Protein 4JVP (pdb70)

B-factor: mean 35.54, std 20.67, range [12.86, 133.85]

Solvent-accessible surface area: 12995 Å² total; per-residue (Å²): 185,46,79,10,128,23,62,34,34,27,109,23,88,65,58,19,60,34,129,2,20,0,42,6,37,45,54,135,59,93,115,36,0,3,0,3,0,8,33,14,101,92,145,152,19,64,5,0,0,0,8,6,45,77,126,18,23,55,113,61,19,116,44,2,123,109,32,4,76,11,52,113,65,163,186,93,11,8,45,0,56,0,56,63,3,87,82,103,0,24,0,46,2,7,0,0,1,6,122,20,88,15,8,0,50,178,109,28,0,66,0,45,113,11,3,0,1,100,34,28,79,0,28,4,30,88,52,20,64,156,213,180,23,87,18,63,37,32,27,109,22,89,65,55,18,60,32,129,0,20,0,44,21,96,98,148,56,84,125,37,1,16,0,0,3,10,41,15,99,94,144,134,43,73,8,0,0,0,8,6,69,83,124,21,22,51,113,58,19,117,42,1,125,108,32,5,76,11,53,87,56,114,92,158,75,16,6,44,0,57,0,55,62,3,86,83,106,0,26,0,46,0,15,0,0,9,0,114,21,94,14,4,10,47,120,140,113,5,16,47,7,9,0,3,61,32,19,82,0,28,4,30,88,50,25,63,153,209

CATH classification: 2.60.40.10

Nearest PDB structures (foldseek):
  4jvp-assembly3_A  TM=1.008E+00  e=1.199E-26  Vicugna pacos
  6os2-assembly1_D  TM=8.194E-01  e=1.882E-14  synthetic construct
  8k3l-assembly2_D  TM=8.714E-01  e=2.515E-13  Camelus dromedarius
  7mub-assembly1_A  TM=9.217E-01  e=3.743E-12  synthetic construct
  5v6m-assembly1_H  TM=8.955E-01  e=1.186E-10  Oryctolagus cuniculus

Radius of gyration: 19.18 Å; Cα contacts (8 Å, |Δi|>4): 755; chains: 2; bounding box: 50×31×46 Å

Sequence (258 aa):
EVQLQASGGGLVQPGGSLRLSCCTASGFTDDYYAIGWFRQAPGKEEREGVSCCITNFDGGTYYADSVKSRFTMSRDNKNTVYLQMNSLKPEDTAVYYCCAADKGLCCSWLRAGGKVTFGSWGQGTQVTVSSAAALEQLQASGGGLVQPGGSLRLSCCTAGFTDDYYYAIGWFRQAPGKEREEGVSCCITNFDGGTTYYADSVKSRFTMSRDNAKNTVYLQMNSLKPEDTAVYYCCAADKGLCCSWLRAKVTFGSWGQGTQVTVSSAAALE

Secondary structure (DSSP, 8-state):
--EEEEE--EEE-TT--EEEEEEEES---TT-EEEEEEE-TTS--EEEEEEETTTT-EEE-TTTTTTEEEEEE---EEEEEE-S--GGG-EEEEEEEESS--GGGSTT----SEEEEEEEEEEE-GGGGG-/---EE--EEE-TT--EEEEEE-----S--EEEEEEE-TTS--EEEEEEETTTT-EEE-TTTTTTEEEEEETTTTEEEEEE-S--GGG-EEEEEEEESS--GGG----EEEEEEEEEEEEESGGGGG-

Foldseek 3Di:
DWDWDKDKADEAAQQAKTKIKIATPDDDDQFKKKAKWWAAVPDFIAQAKIFTSVPRDIDGAPVQVVFWDWDDDVCRMIMIMGGSHDQRVWTWMKIKMARNDSVLNPPRRDDDRIDIDGTGTHGHHPVNVVD/DWDKDWADEAAQQAKIKMKTAADDDDQQKKKAKWWAAVPDDIAQAKIFRSVPRDIDGAPVQVVFWDKDDDVVRRMIMIIGGSHDQRVWTWMWIFMARNPSQSNPPPDRDGDGHDTHTHGHHPVNVVD

Structure (mmCIF, N/CA/C/O backbone):
data_4JVP
#
_entry.id   4JVP
#
_cell.length_a   52.806
_cell.length_b   52.806
_cell.length_c   182.471
_cell.angle_alpha   90.00
_cell.angle_beta   90.00
_cell.angle_gamma   120.00
#
_symmetry.space_group_name_H-M   'P 65'
#
loop_
_entity.id
_entity.type
_entity.pdbx_description
1 polymer 'Anti-HCV E2 alpaca nanobody D03'
2 non-polymer 'SULFATE ION'
3 water water
#
loop_
_atom_site.group_PDB
_atom_site.id
_atom_site.type_symbol
_atom_site.label_atom_id
_atom_site.label_alt_id
_atom_site.label_comp_id
_atom_site.label_asym_id
_atom_site.label_entity_id
_atom_site.label_seq_id
_atom_site.pdbx_PDB_ins_code
_atom_site.Cartn_x
_atom_site.Cartn_y
_atom_site.Cartn_z
_atom_site.occupancy
_atom_site.B_iso_or_equiv
_atom_site.auth_seq_id
_atom_site.auth_comp_id
_atom_site.auth_asym_id
_atom_site.auth_atom_id
_atom_site.pdbx_PDB_model_num
ATOM 1 N N . GLU A 1 3 ? -3.231 15.531 -21.350 1.00 63.51 1 GLU A N 1
ATOM 2 C CA . GLU A 1 3 ? -2.473 14.580 -20.534 1.00 62.14 1 GLU A CA 1
ATOM 3 C C . GLU A 1 3 ? -3.367 13.607 -19.764 1.00 55.96 1 GLU A C 1
ATOM 4 O O . GLU A 1 3 ? -4.389 14.022 -19.201 1.00 52.33 1 GLU A O 1
ATOM 10 N N . VAL A 1 4 ? -2.975 12.314 -19.740 1.00 49.95 2 VAL A N 1
ATOM 11 C CA . VAL A 1 4 ? -3.694 11.238 -19.031 1.00 45.95 2 VAL A CA 1
ATOM 12 C C . VAL A 1 4 ? -3.652 11.486 -17.512 1.00 46.32 2 VAL A C 1
ATOM 13 O O . VAL A 1 4 ? -2.572 11.549 -16.924 1.00 48.26 2 VAL A O 1
ATOM 17 N N . GLN A 1 5 ? -4.832 11.657 -16.896 1.00 38.52 3 GLN A N 1
ATOM 18 C CA . GLN A 1 5 ? -4.981 11.923 -15.460 1.00 37.63 3 GLN A CA 1
ATOM 19 C C . GLN A 1 5 ? -6.147 11.113 -14.923 1.00 35.88 3 GLN A C 1
ATOM 20 O O . GLN A 1 5 ? -7.095 10.854 -15.668 1.00 34.62 3 GLN A O 1
ATOM 26 N N . LEU A 1 6 ? -6.078 10.728 -13.634 1.00 29.99 4 LEU A N 1
ATOM 27 C CA . LEU A 1 6 ? -7.111 10.012 -12.899 1.00 28.96 4 LEU A CA 1
ATOM 28 C C . LEU A 1 6 ? -7.286 10.769 -11.594 1.00 37.48 4 LEU A C 1
ATOM 29 O O . LEU A 1 6 ? -6.498 10.568 -10.676 1.00 42.02 4 LEU A O 1
ATOM 34 N N . GLN A 1 7 ? -8.266 11.669 -11.515 1.00 32.45 5 GLN A N 1
ATOM 35 C CA . GLN A 1 7 ? -8.457 12.472 -10.293 1.00 35.84 5 GLN A CA 1
ATOM 36 C C . GLN A 1 7 ? -9.553 11.854 -9.451 1.00 40.49 5 GLN A C 1
ATOM 37 O O . GLN A 1 7 ? -10.676 11.703 -9.930 1.00 41.34 5 GLN A O 1
ATOM 43 N N . ALA A 1 8 ? -9.217 11.489 -8.212 1.00 36.83 6 ALA A N 1
ATOM 44 C CA . ALA A 1 8 ? -10.120 10.837 -7.263 1.00 39.59 6 ALA A CA 1
ATOM 45 C C . ALA A 1 8 ? -10.637 11.774 -6.190 1.00 47.11 6 ALA A C 1
ATOM 46 O O . ALA A 1 8 ? -10.044 12.823 -5.953 1.00 47.10 6 ALA A O 1
ATOM 48 N N . SER A 1 9 ? -11.699 11.344 -5.478 1.00 38.33 7 SER A N 1
ATOM 49 C CA . SER A 1 9 ? -12.294 12.045 -4.340 1.00 37.92 7 SER A CA 1
ATOM 50 C C . SER A 1 9 ? -13.438 11.229 -3.719 1.00 37.75 7 SER A C 1
ATOM 51 O O . SER A 1 9 ? -13.914 10.260 -4.326 1.00 33.14 7 SER A O 1
ATOM 54 N N . GLY A 1 10 ? -13.854 11.644 -2.528 1.00 36.21 8 GLY A N 1
ATOM 55 C CA . GLY A 1 10 ? -14.996 11.074 -1.822 1.00 36.07 8 GLY A CA 1
ATOM 56 C C . GLY A 1 10 ? -14.811 10.159 -0.629 1.00 42.75 8 GLY A C 1
ATOM 57 O O . GLY A 1 10 ? -15.780 9.553 -0.172 1.00 44.92 8 GLY A O 1
ATOM 58 N N . GLY A 1 11 ? -13.614 10.028 -0.109 1.00 38.74 9 GLY A N 1
ATOM 59 C CA . GLY A 1 11 ? -13.424 9.147 1.047 1.00 36.03 9 GLY A CA 1
ATOM 60 C C . GLY A 1 11 ? -13.942 9.705 2.366 1.00 37.84 9 GLY A C 1
ATOM 61 O O . GLY A 1 11 ? -14.404 10.846 2.447 1.00 36.92 9 GLY A O 1
ATOM 62 N N . GLY A 1 12 ? -13.826 8.921 3.415 1.00 31.97 10 GLY A N 1
ATOM 63 C CA . GLY A 1 12 ? -14.273 9.381 4.714 1.00 31.99 10 GLY A CA 1
ATOM 64 C C . GLY A 1 12 ? -14.574 8.252 5.662 1.00 31.68 10 GLY A C 1
ATOM 65 O O . GLY A 1 12 ? -14.311 7.087 5.347 1.00 27.59 10 GLY A O 1
ATOM 66 N N . LEU A 1 13 ? -15.112 8.619 6.832 1.00 29.02 11 LEU A N 1
ATOM 67 C CA . LEU A 1 13 ? -15.466 7.699 7.906 1.00 28.45 11 LEU A CA 1
ATOM 68 C C . LEU A 1 13 ? -16.954 7.632 7.933 1.00 30.55 11 LEU A C 1
ATOM 69 O O . LEU A 1 13 ? -17.615 8.665 8.039 1.00 31.76 11 L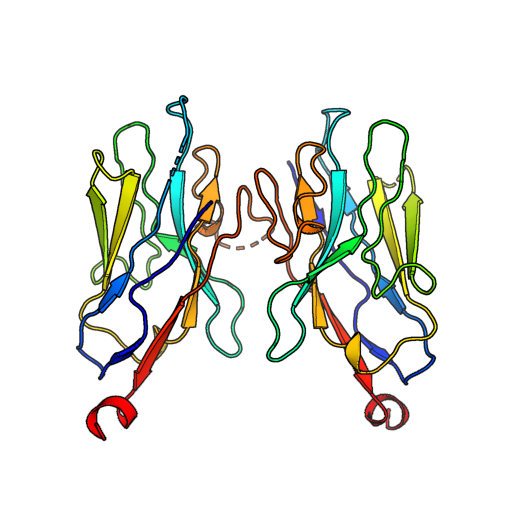EU A O 1
ATOM 74 N N . VAL A 1 14 ? -17.494 6.427 7.907 1.00 25.43 12 VAL A N 1
ATOM 75 C CA . VAL A 1 14 ? -18.943 6.215 7.932 1.00 26.19 12 VAL A CA 1
ATOM 76 C C . VAL A 1 14 ? -19.253 5.059 8.876 1.00 26.34 12 VAL A C 1
ATOM 77 O O . VAL A 1 14 ? -18.394 4.230 9.140 1.00 23.28 12 VAL A O 1
ATOM 81 N N . GLN A 1 15 ? -20.456 5.025 9.421 1.00 23.18 13 GLN A N 1
ATOM 82 C CA . GLN A 1 15 ? -20.862 3.937 10.301 1.00 23.33 13 GLN A CA 1
ATOM 83 C C . GLN A 1 15 ? -21.237 2.683 9.503 1.00 26.20 13 GLN A C 1
ATOM 84 O O . GLN A 1 15 ? -21.702 2.808 8.359 1.00 25.10 13 GLN A O 1
ATOM 90 N N . PRO A 1 16 ? -21.128 1.465 10.092 1.00 23.25 14 PRO A N 1
ATOM 91 C CA . PRO A 1 16 ? -21.596 0.267 9.367 1.00 22.88 14 PRO A CA 1
ATOM 92 C C . PRO A 1 16 ? -23.058 0.467 8.965 1.00 27.46 14 PRO A C 1
ATOM 93 O O . PRO A 1 16 ? -23.818 1.124 9.698 1.00 26.59 14 PRO A O 1
ATOM 97 N N . GLY A 1 17 ? -23.387 0.021 7.752 1.00 23.89 15 GLY A N 1
ATOM 98 C CA . GLY A 1 17 ? -24.719 0.181 7.173 1.00 24.03 15 GLY A CA 1
ATOM 99 C C . GLY A 1 17 ? -24.851 1.468 6.385 1.00 25.66 15 GLY A C 1
ATOM 100 O O . GLY A 1 17 ? -25.842 1.665 5.688 1.00 26.29 15 GLY A O 1
ATOM 101 N N . GLY A 1 18 ? -23.844 2.334 6.483 1.00 24.14 16 GLY A N 1
ATOM 102 C CA . GLY A 1 18 ? -23.810 3.629 5.805 1.00 23.38 16 GLY A CA 1
ATOM 103 C C . GLY A 1 18 ? -23.470 3.598 4.323 1.00 26.09 16 GLY A C 1
ATOM 104 O O . GLY A 1 18 ? -23.333 2.530 3.709 1.00 23.99 16 GLY A O 1
ATOM 105 N N . SER A 1 19 ? -23.362 4.792 3.734 1.00 23.09 17 SER A N 1
ATOM 106 C CA . SER A 1 19 ? -23.102 4.992 2.312 1.00 22.49 17 SER A CA 1
ATOM 107 C C . SER A 1 19 ? -22.045 6.050 2.073 1.00 26.13 17 SER A C 1
ATOM 108 O O . SER A 1 19 ? -21.962 7.027 2.807 1.00 25.67 17 SER A O 1
ATOM 111 N N . LEU A 1 20 ? -21.292 5.893 1.004 1.00 22.20 18 LEU A N 1
ATOM 112 C CA . LEU A 1 20 ? -20.283 6.856 0.600 1.00 23.05 18 LEU A CA 1
ATOM 113 C C . LEU A 1 20 ? -20.188 6.714 -0.904 1.00 24.37 18 LEU A C 1
ATOM 114 O O . LEU A 1 20 ? -20.385 5.616 -1.441 1.00 23.14 18 LEU A O 1
ATOM 119 N N . ARG A 1 21 ? -19.828 7.789 -1.572 1.00 21.86 19 ARG A N 1
ATOM 120 C CA . ARG A 1 21 ? -19.648 7.744 -3.007 1.00 19.79 19 ARG A CA 1
ATOM 121 C C . ARG A 1 21 ? -18.244 8.226 -3.321 1.00 25.27 19 ARG A C 1
ATOM 122 O O . ARG A 1 21 ? -17.837 9.307 -2.870 1.00 27.03 19 ARG A O 1
ATOM 130 N N . LEU A 1 22 ? -17.517 7.431 -4.124 1.00 18.76 20 LEU A N 1
ATOM 131 C CA . LEU A 1 22 ? -16.196 7.784 -4.602 1.00 20.20 20 LEU A CA 1
ATOM 132 C C . LEU A 1 22 ? -16.335 8.220 -6.033 1.00 22.33 20 LEU A C 1
ATOM 133 O O . LEU A 1 22 ? -17.210 7.726 -6.741 1.00 20.66 20 LEU A O 1
ATOM 138 N N . SER A 1 23 ? -15.470 9.123 -6.469 1.00 21.01 21 SER A N 1
ATOM 139 C CA . SER A 1 23 ? -15.456 9.508 -7.873 1.00 21.85 21 SER A CA 1
ATOM 140 C C . SER A 1 23 ? -14.068 9.432 -8.427 1.00 26.50 21 SER A C 1
ATOM 141 O O . SER A 1 23 ? -13.077 9.576 -7.704 1.00 26.46 21 SER A O 1
ATOM 144 N N . CYS A 1 24 ? -14.015 9.231 -9.734 1.00 26.55 22 CYS A N 1
ATOM 145 C CA A CYS A 1 24 ? -12.775 9.230 -10.475 0.67 27.12 22 CYS A CA 1
ATOM 146 C CA B CYS A 1 24 ? -12.765 9.173 -10.475 0.32 27.69 22 CYS A CA 1
ATOM 147 C C . CYS A 1 24 ? -12.993 9.851 -11.813 1.00 31.19 22 CYS A C 1
ATOM 148 O O . CYS A 1 24 ? -13.831 9.385 -12.582 1.00 30.26 22 CYS A O 1
ATOM 153 N N . THR A 1 25 ? -12.283 10.944 -12.071 1.00 29.11 23 THR A N 1
ATOM 154 C CA . THR A 1 25 ? -12.368 11.667 -13.337 1.00 29.47 23 THR A CA 1
ATOM 155 C C . THR A 1 25 ? -11.144 11.307 -14.139 1.00 34.41 23 THR A C 1
ATOM 156 O O . THR A 1 25 ? -10.009 11.540 -13.689 1.00 34.67 23 THR A O 1
ATOM 160 N N . ALA A 1 26 ? -11.392 10.691 -15.306 1.00 31.14 24 ALA A N 1
ATOM 161 C CA . ALA A 1 26 ? -10.401 10.229 -16.263 1.00 32.59 24 ALA A CA 1
ATOM 162 C C . ALA A 1 26 ? -10.286 11.247 -17.389 1.00 40.62 24 ALA A C 1
ATOM 163 O O . ALA A 1 26 ? -11.263 11.468 -18.111 1.00 41.54 24 ALA A O 1
ATOM 165 N N . SER A 1 27 ? -9.103 11.847 -17.557 1.00 36.68 25 SER A N 1
ATOM 166 C CA . SER A 1 27 ? -8.870 12.818 -18.627 1.00 36.96 25 SER A CA 1
ATOM 167 C C . SER A 1 27 ? -7.858 12.284 -19.633 1.00 39.44 25 SER A C 1
ATOM 168 O O . SER A 1 27 ? -7.062 11.418 -19.293 1.00 37.73 25 SER A O 1
ATOM 171 N N . GLY A 1 28 ? -7.924 12.777 -20.864 1.00 38.07 26 GLY A N 1
ATOM 172 C CA . GLY A 1 28 ? -6.977 12.417 -21.917 1.00 38.93 26 GLY A CA 1
ATOM 173 C C . GLY A 1 28 ? -7.062 11.029 -22.528 1.00 42.22 26 GLY A C 1
ATOM 174 O O . GLY A 1 28 ? -6.214 10.674 -23.349 1.00 41.83 26 GLY A O 1
ATOM 175 N N . PHE A 1 29 ? -8.074 10.238 -22.169 1.00 37.12 27 PHE A N 1
ATOM 176 C CA . PHE A 1 29 ? -8.236 8.905 -22.747 1.00 37.27 27 PHE A CA 1
ATOM 177 C C . PHE A 1 29 ? -8.969 9.047 -24.083 1.00 42.38 27 PHE A C 1
ATOM 178 O O . PHE A 1 29 ? -10.101 9.536 -24.112 1.00 44.00 27 PHE A O 1
ATOM 186 N N . THR A 1 30 ? -8.293 8.716 -25.191 1.00 35.68 28 THR A N 1
ATOM 187 C CA . THR A 1 30 ? -8.902 8.81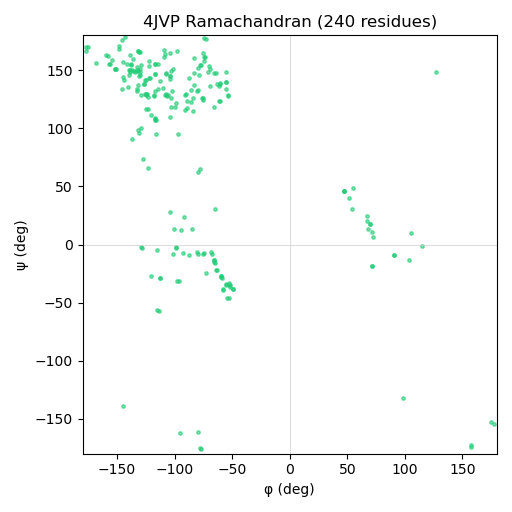5 -26.521 1.00 34.77 28 THR A CA 1
ATOM 188 C C . THR A 1 30 ? -9.052 7.444 -27.199 1.00 39.95 28 THR A C 1
ATOM 189 O O . THR A 1 30 ? -9.610 7.373 -28.284 1.00 39.36 28 THR A O 1
ATOM 193 N N . ASP A 1 31 ? -8.550 6.359 -26.595 1.00 39.28 29 ASP A N 1
ATOM 194 C CA . ASP A 1 31 ? -8.815 5.075 -27.219 1.00 40.62 29 ASP A CA 1
ATOM 195 C C . ASP A 1 31 ? -10.150 4.584 -26.656 1.00 44.74 29 ASP A C 1
ATOM 196 O O . ASP A 1 31 ? -10.458 4.848 -25.500 1.00 44.97 29 ASP A O 1
ATOM 201 N N . ASP A 1 32 ? -10.959 3.926 -27.468 1.00 52.99 30 ASP A N 1
ATOM 202 C CA . ASP A 1 32 ? -12.267 3.447 -27.013 1.00 52.67 30 ASP A CA 1
ATOM 203 C C . ASP A 1 32 ? -12.145 2.254 -26.064 1.00 51.51 30 ASP A C 1
ATOM 204 O O . ASP A 1 32 ? -13.040 2.032 -25.249 1.00 52.41 30 ASP A O 1
ATOM 209 N N . TYR A 1 33 ? -11.040 1.508 -26.149 1.00 43.74 31 TYR A N 1
ATOM 210 C CA . TYR A 1 33 ? -10.867 0.269 -25.406 1.00 41.80 31 TYR A CA 1
ATOM 211 C C . TYR A 1 33 ? -10.352 0.269 -23.963 1.00 42.93 31 TYR A C 1
ATOM 212 O O . TYR A 1 33 ? -10.104 -0.814 -23.410 1.00 44.14 31 TYR A O 1
ATOM 221 N N . TYR A 1 34 ? -10.310 1.411 -23.301 1.00 33.75 32 TYR A N 1
ATOM 222 C CA . TYR A 1 34 ? -9.910 1.372 -21.905 1.00 29.53 32 TYR A CA 1
ATOM 223 C C . TYR A 1 34 ? -11.005 0.828 -20.955 1.00 28.87 32 TYR A C 1
ATOM 224 O O . TYR A 1 34 ? -12.172 0.688 -21.304 1.00 29.74 32 TYR A O 1
ATOM 233 N N . ALA A 1 35 ? -10.595 0.486 -19.757 1.00 22.63 33 ALA A N 1
ATOM 234 C CA . ALA A 1 35 ? -11.488 0.033 -18.698 1.00 19.20 33 ALA A CA 1
ATOM 235 C C . ALA A 1 35 ? -11.077 0.887 -17.514 1.00 21.43 33 ALA A C 1
ATOM 236 O O . ALA A 1 35 ? -9.907 1.261 -17.421 1.00 19.21 33 ALA A O 1
ATOM 238 N N . ILE A 1 36 ? -12.022 1.221 -16.628 1.00 16.16 34 ILE A N 1
ATOM 239 C CA . ILE A 1 36 ? -11.756 2.081 -15.469 1.00 15.35 34 ILE A CA 1
ATOM 240 C C . ILE A 1 36 ? -12.495 1.492 -14.293 1.00 17.39 34 ILE A C 1
ATOM 241 O O . ILE A 1 36 ? -13.555 0.881 -14.454 1.00 18.12 34 ILE A O 1
ATOM 246 N N . GLY A 1 37 ? -11.944 1.668 -13.124 1.00 15.27 35 GLY A N 1
ATOM 247 C CA . GLY A 1 37 ? -12.637 1.169 -11.947 1.00 15.93 35 GLY A CA 1
ATOM 248 C C . GLY A 1 37 ? -11.811 1.339 -10.715 1.00 18.22 35 GLY A C 1
ATOM 249 O O . GLY A 1 37 ? -10.972 2.250 -10.640 1.00 16.94 35 GLY A O 1
ATOM 250 N N . TRP A 1 38 ? -12.060 0.468 -9.741 1.00 16.66 36 TRP A N 1
ATOM 251 C CA . TRP A 1 38 ? -11.357 0.558 -8.474 1.00 15.73 36 TRP A CA 1
ATOM 252 C C . TRP A 1 38 ? -10.822 -0.742 -8.005 1.00 16.70 36 TRP A C 1
ATOM 253 O O . TRP A 1 38 ? -11.453 -1.785 -8.206 1.00 15.53 36 TRP A O 1
ATOM 264 N N . PHE A 1 39 ? -9.736 -0.649 -7.226 1.00 13.19 37 PHE A N 1
ATOM 265 C CA . PHE A 1 39 ? -9.249 -1.765 -6.412 1.00 12.86 37 PHE A CA 1
ATOM 266 C C . PHE A 1 39 ? -9.008 -1.194 -5.039 1.00 16.79 37 PHE A C 1
ATOM 267 O O . PHE A 1 39 ? -9.022 0.032 -4.880 1.00 15.15 37 PHE A O 1
ATOM 275 N N . ARG A 1 40 ? -8.824 -2.050 -4.028 1.00 15.08 38 ARG A N 1
ATOM 276 C CA . ARG A 1 40 ? -8.636 -1.504 -2.689 1.00 14.75 38 ARG A CA 1
ATOM 277 C C . ARG A 1 40 ? -7.547 -2.265 -1.966 1.00 19.70 38 ARG A C 1
ATOM 278 O O . ARG A 1 40 ? -7.210 -3.375 -2.360 1.00 18.74 38 ARG A O 1
ATOM 286 N N . GLN A 1 41 ? -7.030 -1.672 -0.900 1.00 17.42 39 GLN A N 1
ATOM 287 C CA . GLN A 1 41 ? -6.005 -2.263 -0.080 1.00 20.04 39 GLN A CA 1
ATOM 288 C C . GLN A 1 41 ? -6.479 -2.107 1.343 1.00 23.70 39 GLN A C 1
ATOM 289 O O . GLN A 1 41 ? -6.395 -1.008 1.900 1.00 23.31 39 GLN A O 1
ATOM 295 N N . ALA A 1 42 ? -7.080 -3.185 1.900 1.00 19.95 40 ALA A N 1
ATOM 296 C CA . ALA A 1 42 ? -7.585 -3.218 3.265 1.00 21.17 40 ALA A CA 1
ATOM 297 C C . ALA A 1 42 ? -6.447 -3.427 4.272 1.00 24.06 40 ALA A C 1
ATOM 298 O O . ALA A 1 42 ? -5.465 -4.089 3.926 1.00 23.81 40 ALA A O 1
ATOM 300 N N . PRO A 1 43 ? -6.516 -2.836 5.483 1.00 22.78 41 PRO A N 1
ATOM 301 C CA . PRO A 1 43 ? -5.419 -3.016 6.453 1.00 22.98 41 PRO A CA 1
ATOM 302 C C . PRO A 1 43 ? -5.100 -4.481 6.699 1.00 26.49 41 PRO A C 1
ATOM 303 O O . PRO A 1 43 ? -6.014 -5.272 6.942 1.00 26.69 41 PRO A O 1
ATOM 307 N N . GLY A 1 44 ? -3.814 -4.817 6.582 1.00 23.28 42 GLY A N 1
ATOM 308 C CA . GLY A 1 44 ? -3.286 -6.172 6.754 1.00 24.01 42 GLY A CA 1
ATOM 309 C C . GLY A 1 44 ? -3.699 -7.166 5.685 1.00 27.57 42 GLY A C 1
ATOM 310 O O . GLY A 1 44 ? -3.502 -8.373 5.853 1.00 29.15 42 GLY A O 1
ATOM 311 N N . LYS A 1 45 ? -4.257 -6.682 4.567 1.00 21.74 43 LYS A N 1
ATOM 312 C CA . LYS A 1 45 ? -4.697 -7.578 3.498 1.00 21.24 43 LYS A CA 1
ATOM 313 C C . LYS A 1 45 ? -4.043 -7.281 2.174 1.00 22.54 43 LYS A C 1
ATOM 314 O O . LYS A 1 45 ? -3.602 -6.155 1.936 1.00 20.88 43 LYS A O 1
ATOM 320 N N . GLU A 1 46 ? -4.026 -8.282 1.301 1.00 21.01 44 GLU A N 1
ATOM 321 C CA A GLU A 1 46 ? -3.512 -8.108 -0.056 0.50 20.18 44 GLU A CA 1
ATOM 322 C CA B GLU A 1 46 ? -3.541 -8.180 -0.067 0.50 19.81 44 GLU A CA 1
ATOM 323 C C . GLU A 1 46 ? -4.539 -7.273 -0.844 1.00 21.48 44 GLU A C 1
ATOM 324 O O . GLU A 1 46 ? -5.720 -7.249 -0.486 1.00 19.82 44 GLU A O 1
ATOM 335 N N . ARG A 1 47 ? -4.096 -6.594 -1.924 1.00 17.67 45 ARG A N 1
ATOM 336 C CA . ARG A 1 47 ? -4.980 -5.810 -2.774 1.00 16.88 45 ARG A CA 1
ATOM 337 C C . ARG A 1 47 ? -6.115 -6.682 -3.278 1.00 19.95 45 ARG A C 1
ATOM 338 O O . ARG A 1 47 ? -5.941 -7.889 -3.488 1.00 18.01 45 ARG A O 1
ATOM 346 N N . GLU A 1 48 ? -7.274 -6.057 -3.489 1.00 16.83 46 GLU A N 1
ATOM 347 C CA . GLU A 1 48 ? -8.451 -6.755 -3.975 1.00 16.61 46 GLU A CA 1
ATOM 348 C C . GLU A 1 48 ? -9.131 -5.833 -4.974 1.00 17.59 46 GLU A C 1
ATOM 349 O O . GLU A 1 48 ? -9.329 -4.641 -4.679 1.00 16.45 46 GLU A O 1
ATOM 355 N N . GLY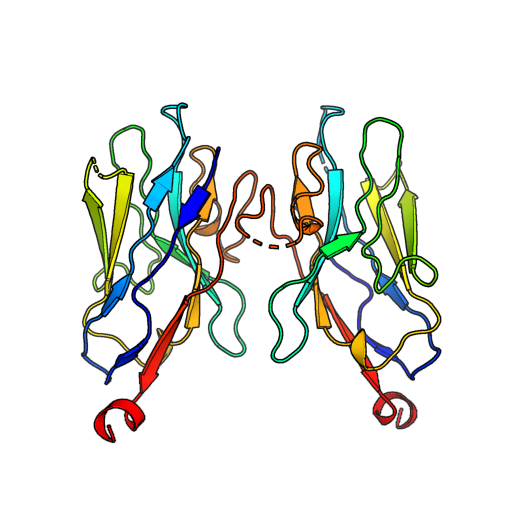 A 1 49 ? -9.542 -6.386 -6.110 1.00 15.83 47 GLY A N 1
ATOM 356 C CA . GLY A 1 49 ? -10.287 -5.611 -7.106 1.00 13.82 47 GLY A CA 1
ATOM 357 C C . GLY A 1 49 ? -11.683 -5.328 -6.587 1.00 17.86 47 GLY A C 1
ATOM 358 O O . GLY A 1 49 ? -12.201 -6.094 -5.786 1.00 19.83 47 GLY A O 1
ATOM 359 N N . VAL A 1 50 ? -12.273 -4.196 -6.965 1.00 14.30 48 VAL A N 1
ATOM 360 C CA . VAL A 1 50 ? -13.624 -3.849 -6.515 1.00 14.60 48 VAL A CA 1
ATOM 361 C C . VAL A 1 50 ? -14.630 -3.843 -7.671 1.00 17.04 48 VAL A C 1
ATOM 362 O O . VAL A 1 50 ? -15.657 -4.536 -7.626 1.00 16.74 48 VAL A O 1
ATOM 366 N N . SER A 1 51 ? -14.354 -3.036 -8.693 1.00 14.08 49 SER A N 1
ATOM 367 C CA . SER A 1 51 ? -15.262 -2.896 -9.807 1.00 15.50 49 SER A CA 1
ATOM 368 C C . SER A 1 51 ? -14.528 -2.383 -11.049 1.00 18.58 49 SER A C 1
ATOM 369 O O . SER A 1 51 ? -13.423 -1.846 -10.978 1.00 16.70 49 SER A O 1
ATOM 372 N N . CYS A 1 52 ? -15.170 -2.565 -12.186 1.00 20.13 50 CYS A N 1
ATOM 373 C CA A CYS A 1 52 ? -14.623 -2.182 -13.467 0.83 18.97 50 CYS A CA 1
ATOM 374 C CA B CYS A 1 52 ? -14.633 -2.078 -13.443 0.17 18.79 50 CYS A CA 1
ATOM 375 C C . CYS A 1 52 ? -15.738 -1.892 -14.450 1.00 23.16 50 CYS A C 1
ATOM 376 O O . CYS A 1 52 ? -16.701 -2.654 -14.477 1.00 22.75 50 CYS A O 1
ATOM 381 N N . ILE A 1 53 ? -15.573 -0.876 -15.283 1.00 19.83 51 ILE A N 1
ATOM 382 C CA . ILE A 1 53 ? -16.507 -0.558 -16.354 1.00 23.10 51 ILE A CA 1
ATOM 383 C C . ILE A 1 53 ? -15.658 -0.508 -17.619 1.00 26.35 51 ILE A C 1
ATOM 384 O O . ILE A 1 53 ? -14.579 0.095 -17.621 1.00 24.04 51 ILE A O 1
ATOM 389 N N . THR A 1 54 ? -16.075 -1.223 -18.668 1.00 24.40 52 THR A N 1
ATOM 390 C CA . THR A 1 54 ? -15.319 -1.213 -19.920 1.00 25.76 52 THR A CA 1
ATOM 391 C C . THR A 1 54 ? -15.885 -0.079 -20.775 1.00 35.99 52 THR A C 1
ATOM 392 O O . THR A 1 54 ? -17.099 0.003 -20.926 1.00 36.28 52 THR A O 1
ATOM 396 N N . ASN A 1 55 ? -15.021 0.819 -21.293 1.00 37.50 53 ASN A N 1
ATOM 397 C CA . ASN A 1 55 ? -15.485 1.951 -22.091 1.00 42.58 53 ASN A CA 1
ATOM 398 C C . ASN A 1 55 ? -16.267 1.499 -23.304 1.00 50.10 53 ASN A C 1
ATOM 399 O O . ASN A 1 55 ? -17.270 2.127 -23.640 1.00 53.44 53 ASN A O 1
ATOM 404 N N . PHE A 1 56 ? -15.830 0.392 -23.931 1.00 48.99 54 PHE A N 1
ATOM 405 C CA . PHE A 1 56 ? -16.532 -0.262 -25.048 1.00 53.73 54 PHE A CA 1
ATOM 406 C C . PHE A 1 56 ? -17.709 -0.999 -24.389 1.00 61.70 54 PHE A C 1
ATOM 407 O O . PHE A 1 56 ? -17.502 -1.678 -23.381 1.00 60.50 54 PHE A O 1
ATOM 415 N N . ASP A 1 57 ? -18.941 -0.755 -24.869 1.00 55.24 55 ASP A N 1
ATOM 416 C CA . ASP A 1 57 ? -20.216 -1.335 -24.392 1.00 55.14 55 ASP A CA 1
ATOM 417 C C . ASP A 1 57 ? -20.768 -0.875 -23.032 1.00 59.32 55 ASP A C 1
ATOM 418 O O . ASP A 1 57 ? -21.958 -1.061 -22.770 1.00 58.84 55 ASP A O 1
ATOM 423 N N . GLY A 1 58 ? -19.916 -0.291 -22.190 1.00 57.22 56 GLY A N 1
ATOM 424 C CA . GLY A 1 58 ? -20.306 0.177 -20.862 1.00 53.50 56 GLY A CA 1
ATOM 425 C C . GLY A 1 58 ? -20.618 -0.927 -19.866 1.00 52.08 56 GLY A C 1
ATOM 426 O O . GLY A 1 58 ? -21.267 -0.658 -18.852 1.00 51.02 56 GLY A O 1
ATOM 427 N N . GLY A 1 59 ? -20.162 -2.157 -20.157 1.00 46.07 57 GLY A N 1
ATOM 428 C CA . GLY A 1 59 ? -20.339 -3.343 -19.313 1.00 42.36 57 GLY A CA 1
ATOM 429 C C . GLY A 1 59 ? -19.683 -3.158 -17.955 1.00 38.11 57 GLY A C 1
ATOM 430 O O . GLY A 1 59 ? -18.568 -2.626 -17.886 1.00 35.73 57 GLY A O 1
ATOM 431 N N . THR A 1 60 ? -20.378 -3.565 -16.870 1.00 30.86 58 THR A N 1
ATOM 432 C CA . THR A 1 60 ? -19.919 -3.373 -15.476 1.00 27.34 58 THR A CA 1
ATOM 433 C C . THR A 1 60 ? -19.612 -4.705 -14.763 1.00 28.89 58 THR A C 1
ATOM 434 O O . THR A 1 60 ? -20.421 -5.628 -14.819 1.00 30.47 58 THR A O 1
ATOM 438 N N . TYR A 1 61 ? -18.471 -4.779 -14.068 1.00 20.89 59 TYR A N 1
ATOM 439 C CA . TYR A 1 61 ? -17.995 -5.979 -13.411 1.00 19.76 59 TYR A CA 1
ATOM 440 C C . TYR A 1 61 ? -17.710 -5.683 -11.954 1.00 21.77 59 TYR A C 1
ATOM 441 O O . TYR A 1 61 ? -17.180 -4.612 -11.642 1.00 20.15 59 TYR A O 1
ATOM 450 N N . TYR A 1 62 ? -18.087 -6.598 -11.059 1.00 19.74 60 TYR A N 1
ATOM 451 C CA . TYR A 1 62 ? -17.885 -6.403 -9.618 1.00 18.78 60 TYR A CA 1
ATOM 452 C C . TYR A 1 62 ? -17.241 -7.577 -8.992 1.00 21.39 60 TYR A C 1
ATOM 453 O O . TYR A 1 62 ? -17.589 -8.701 -9.337 1.00 22.72 60 TYR A O 1
ATOM 462 N N . ALA A 1 63 ? -16.401 -7.340 -7.985 1.00 18.87 61 ALA A N 1
ATOM 463 C CA . ALA A 1 63 ? -15.835 -8.424 -7.187 1.00 20.86 61 ALA A CA 1
ATOM 464 C C . ALA A 1 63 ? -17.022 -9.072 -6.417 1.00 24.90 61 ALA A C 1
ATOM 465 O O . ALA A 1 63 ? -17.972 -8.372 -6.036 1.00 23.67 61 ALA A O 1
ATOM 467 N N . ASP A 1 64 ? -16.962 -10.380 -6.177 1.00 25.71 62 ASP A N 1
ATOM 468 C CA . ASP A 1 64 ? -18.022 -11.078 -5.452 1.00 29.16 62 ASP A CA 1
ATOM 469 C C . ASP A 1 64 ? -18.319 -10.477 -4.079 1.00 33.63 62 ASP A C 1
ATOM 470 O O . ASP A 1 64 ? -19.488 -10.434 -3.683 1.00 35.37 62 ASP A O 1
ATOM 475 N N . SER A 1 65 ? -17.286 -9.971 -3.376 1.00 27.60 63 SER A N 1
ATOM 476 C CA . SER A 1 65 ? -17.441 -9.368 -2.045 1.00 27.18 63 SER A CA 1
ATOM 477 C C . SER A 1 65 ? -18.281 -8.076 -2.034 1.00 27.44 63 SER A C 1
ATOM 478 O O . SER A 1 65 ? -18.674 -7.638 -0.963 1.00 30.30 63 SER A O 1
ATOM 481 N N . VAL A 1 66 ? -18.516 -7.428 -3.196 1.00 22.51 64 VAL A N 1
ATOM 482 C CA . VAL A 1 66 ? -19.243 -6.151 -3.224 1.00 20.02 64 VAL A CA 1
ATOM 483 C C . VAL A 1 66 ? -20.420 -6.107 -4.208 1.00 23.75 64 VAL A C 1
ATOM 484 O O . VAL A 1 66 ? -21.119 -5.092 -4.262 1.00 23.30 64 VAL A O 1
ATOM 488 N N . LYS A 1 67 ? -20.640 -7.189 -4.974 1.00 22.80 65 LYS A N 1
ATOM 489 C CA . LYS A 1 67 ? -21.619 -7.242 -6.058 1.00 25.07 65 LYS A CA 1
ATOM 490 C C . LYS A 1 67 ? -23.034 -6.755 -5.792 1.00 35.68 65 LYS A C 1
ATOM 491 O O . LYS A 1 67 ? -23.630 -6.133 -6.675 1.00 39.30 65 LYS A O 1
ATOM 497 N N . SER A 1 68 ? -23.575 -7.020 -4.610 1.00 29.42 66 SER A N 1
ATOM 498 C CA . SER A 1 68 ? -24.956 -6.613 -4.361 1.00 30.25 66 SER A CA 1
ATOM 499 C C . SER A 1 68 ? -25.046 -5.314 -3.582 1.00 31.75 66 SER A C 1
ATOM 500 O O . SER A 1 68 ? -26.152 -4.871 -3.290 1.00 35.94 66 SER A O 1
ATOM 503 N N . ARG A 1 69 ? -23.918 -4.749 -3.177 1.00 23.27 67 ARG A N 1
ATOM 504 C CA . ARG A 1 69 ? -23.917 -3.552 -2.337 1.00 22.52 67 ARG A CA 1
ATOM 505 C C . ARG A 1 69 ? -23.379 -2.344 -3.017 1.00 24.62 67 ARG A C 1
ATOM 506 O O . ARG A 1 69 ? -23.713 -1.230 -2.615 1.00 25.76 67 ARG A O 1
ATOM 514 N N . PHE A 1 70 ? -22.467 -2.532 -3.980 1.00 20.12 68 PHE A N 1
ATOM 515 C CA . PHE A 1 70 ? -21.845 -1.384 -4.629 1.00 18.55 68 PHE A CA 1
ATOM 516 C C . PHE A 1 70 ? -22.358 -1.216 -6.035 1.00 23.01 68 PHE A C 1
ATOM 517 O O . PHE A 1 70 ? -22.574 -2.198 -6.728 1.00 25.15 68 PHE A O 1
ATOM 525 N N . THR A 1 71 ? -22.439 0.040 -6.487 1.00 19.55 69 THR A N 1
ATOM 526 C CA . THR A 1 71 ? -22.883 0.342 -7.833 1.00 21.04 69 THR A CA 1
ATOM 527 C C . THR A 1 71 ? -21.949 1.336 -8.472 1.00 26.87 69 THR A C 1
ATOM 528 O O . THR A 1 71 ? -21.649 2.369 -7.890 1.00 25.23 69 THR A O 1
ATOM 532 N N . MET A 1 72 ? -21.537 1.048 -9.698 1.00 27.52 70 MET A N 1
ATOM 533 C CA . MET A 1 72 ? -20.720 1.947 -10.485 1.00 28.15 70 MET A CA 1
ATOM 534 C C . MET A 1 72 ? -21.592 2.605 -11.528 1.00 34.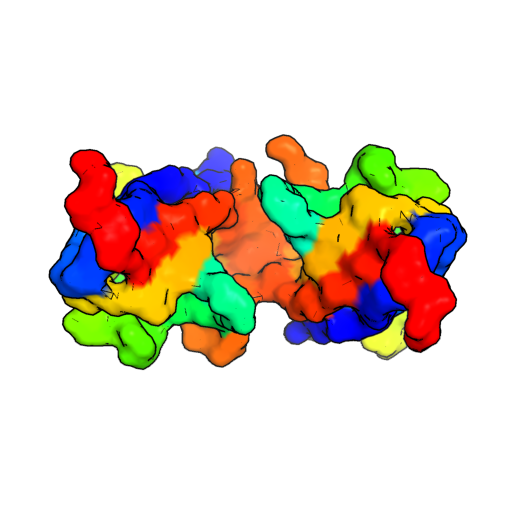11 70 MET A C 1
ATOM 535 O O . MET A 1 72 ? -22.494 1.974 -12.059 1.00 37.52 70 MET A O 1
ATOM 540 N N . SER A 1 73 ? -21.310 3.868 -11.834 1.00 30.27 71 SER A N 1
ATOM 541 C CA . SER A 1 73 ? -22.023 4.622 -12.858 1.00 32.06 71 SER A CA 1
ATOM 542 C C . SER A 1 73 ? -21.047 5.601 -13.461 1.00 32.61 71 SER A C 1
ATOM 543 O O . SER A 1 73 ? -19.941 5.766 -12.944 1.00 29.65 71 SER A O 1
ATOM 546 N N . ARG A 1 74 ? -21.430 6.210 -14.581 1.00 44.43 72 ARG A N 1
ATOM 547 C CA . ARG A 1 74 ? -20.579 7.165 -15.276 1.00 45.10 72 ARG A CA 1
ATOM 548 C C . ARG A 1 74 ? -21.333 8.423 -15.567 1.00 51.12 72 ARG A C 1
ATOM 549 O O . ARG A 1 74 ? -22.539 8.373 -15.808 1.00 52.70 72 ARG A O 1
ATOM 557 N N . ASP A 1 75 ? -20.606 9.542 -15.630 1.00 49.72 73 ASP A N 1
ATOM 558 C CA . ASP A 1 75 ? -21.108 10.822 -16.104 1.00 53.65 73 ASP A CA 1
ATOM 559 C C . ASP A 1 75 ? -20.231 11.195 -17.291 1.00 58.12 73 ASP A C 1
ATOM 560 O O . ASP A 1 75 ? -19.050 11.512 -17.126 1.00 55.01 73 ASP A O 1
ATOM 565 N N . ASN A 1 76 ? -20.837 11.171 -18.487 1.00 59.57 74 ASN A N 1
ATOM 566 C CA . ASN A 1 76 ? -20.229 11.522 -19.778 1.00 91.47 74 ASN A CA 1
ATOM 567 C C . ASN A 1 76 ? -19.846 13.003 -19.833 1.00 115.58 74 ASN A C 1
ATOM 568 O O . ASN A 1 76 ? -18.707 13.336 -20.151 1.00 77.79 74 ASN A O 1
ATOM 573 N N . LYS A 1 78 ? -18.683 14.977 -16.118 1.00 61.29 76 LYS A N 1
ATOM 574 C CA . LYS A 1 78 ? -17.790 15.109 -17.270 1.00 63.12 76 LYS A CA 1
ATOM 575 C C . LYS A 1 78 ? -16.571 14.192 -17.076 1.00 63.52 76 LYS A C 1
ATOM 576 O O . LYS A 1 78 ? -15.754 14.447 -16.186 1.00 62.55 76 LYS A O 1
ATOM 582 N N . ASN A 1 79 ? -16.479 13.104 -17.887 1.00 57.49 77 ASN A N 1
ATOM 583 C CA . ASN A 1 79 ? -15.432 12.068 -17.867 1.00 54.18 77 ASN A CA 1
ATOM 584 C C . ASN A 1 79 ? -15.205 11.473 -16.472 1.00 50.18 77 ASN A C 1
ATOM 585 O O . ASN A 1 79 ? -14.066 11.223 -16.075 1.00 48.14 77 ASN A O 1
ATOM 590 N N . THR A 1 80 ? -16.288 11.245 -15.738 1.00 41.71 78 THR A N 1
ATOM 591 C CA . THR A 1 80 ? -16.201 10.749 -14.369 1.00 36.91 78 THR A CA 1
ATOM 592 C C . THR A 1 80 ? -16.921 9.437 -14.187 1.00 35.47 78 THR A C 1
ATOM 593 O O . THR A 1 80 ? -17.975 9.220 -14.770 1.00 35.89 78 THR A O 1
ATOM 597 N N . VAL A 1 81 ? -16.354 8.569 -13.354 1.00 28.68 79 VAL A N 1
ATOM 598 C CA . VAL A 1 81 ? -16.992 7.325 -12.962 1.00 26.91 79 VAL A CA 1
ATOM 599 C C . VAL A 1 81 ? -17.206 7.406 -11.461 1.00 27.00 79 VAL A C 1
ATOM 600 O O . VAL A 1 81 ? -16.434 8.052 -10.746 1.00 22.67 79 VAL A O 1
ATOM 604 N N . TYR A 1 82 ? -18.292 6.803 -10.988 1.00 23.53 80 TYR A N 1
ATOM 605 C CA . TYR A 1 82 ? -18.656 6.873 -9.592 1.00 20.02 80 TYR A CA 1
ATOM 606 C C . TYR A 1 82 ? -18.829 5.502 -9.047 1.00 22.64 80 TYR A C 1
ATOM 607 O O . TYR A 1 82 ? -19.356 4.627 -9.742 1.00 24.39 80 TYR A O 1
ATOM 616 N N . LEU A 1 83 ? -18.392 5.311 -7.800 1.00 19.86 81 LEU A N 1
ATOM 617 C CA . LEU A 1 83 ? -18.596 4.077 -7.051 1.00 19.29 81 LEU A CA 1
ATOM 618 C C . LEU A 1 83 ? -19.468 4.452 -5.846 1.00 21.22 81 LEU A C 1
ATOM 619 O O . LEU A 1 83 ? -19.016 5.148 -4.938 1.00 21.43 81 LEU A O 1
ATOM 624 N N . GLN A 1 84 ? -20.720 4.041 -5.896 1.00 17.95 82 GLN A N 1
ATOM 625 C CA . GLN A 1 84 ? -21.695 4.253 -4.834 1.00 19.55 82 GLN A CA 1
ATOM 626 C C . GLN A 1 84 ? -21.590 3.047 -3.944 1.00 21.37 82 GLN A C 1
ATOM 627 O O . GLN A 1 84 ? -21.851 1.933 -4.374 1.00 19.90 82 GLN A O 1
ATOM 633 N N . MET A 1 85 ? -21.184 3.262 -2.713 1.00 19.35 83 MET A N 1
ATOM 634 C CA . MET A 1 85 ? -21.046 2.182 -1.758 1.00 20.41 83 MET A CA 1
ATOM 635 C C . MET A 1 85 ? -22.179 2.275 -0.774 1.00 24.36 83 MET A C 1
ATOM 636 O O . MET A 1 85 ? -22.423 3.345 -0.239 1.00 24.49 83 MET A O 1
ATOM 641 N N . ASN A 1 86 ? -22.902 1.176 -0.575 1.00 19.71 84 ASN A N 1
ATOM 642 C CA . ASN A 1 86 ? -24.030 1.141 0.346 1.00 18.93 84 ASN A CA 1
ATOM 643 C C . ASN A 1 86 ? -23.903 -0.064 1.257 1.00 24.19 84 ASN A C 1
ATOM 644 O O . ASN A 1 86 ? -23.103 -0.960 0.963 1.00 22.90 84 ASN A O 1
ATOM 649 N N . SER A 1 87 ? -24.700 -0.096 2.368 1.00 19.65 85 SER A N 1
ATOM 650 C CA . SER A 1 87 ? -24.662 -1.198 3.338 1.00 18.58 85 SER A CA 1
ATOM 651 C C . SER A 1 87 ? -23.190 -1.501 3.686 1.00 22.05 85 SER A C 1
ATOM 652 O O . SER A 1 87 ? -22.738 -2.654 3.695 1.00 22.14 85 SER A O 1
ATOM 655 N N . LEU A 1 88 ? -22.445 -0.438 3.946 1.00 19.10 86 LEU A N 1
ATOM 656 C CA . LEU A 1 88 ? -21.032 -0.551 4.228 1.00 19.24 86 LEU A CA 1
ATOM 657 C C . LEU A 1 88 ? -20.744 -1.400 5.448 1.00 20.62 86 LEU A C 1
ATOM 658 O O . LEU A 1 88 ? -21.509 -1.376 6.420 1.00 20.45 86 LEU A O 1
ATOM 663 N N . LYS A 1 89 ? -19.714 -2.236 5.340 1.00 20.01 87 LYS A N 1
ATOM 664 C CA . LYS A 1 89 ? -19.323 -3.140 6.439 1.00 21.53 87 LYS A CA 1
ATOM 665 C C . LYS A 1 89 ? -17.923 -2.764 6.904 1.00 23.19 87 LYS A C 1
ATOM 666 O O . LYS A 1 89 ? -17.137 -2.281 6.088 1.00 19.83 87 LYS A O 1
ATOM 672 N N . PRO A 1 90 ? -17.547 -3.065 8.166 1.00 20.81 88 PRO A N 1
ATOM 673 C CA . PRO A 1 90 ? -16.172 -2.788 8.608 1.00 22.28 88 PRO A CA 1
ATOM 674 C C . PRO A 1 90 ? -15.123 -3.384 7.660 1.00 27.65 88 PRO A C 1
ATOM 675 O O . PRO A 1 90 ? -14.128 -2.726 7.412 1.00 27.35 88 PRO A O 1
ATOM 679 N N . GLU A 1 91 ? -15.385 -4.570 7.059 1.00 24.83 89 GLU A N 1
ATOM 680 C CA . GLU A 1 91 ? -14.451 -5.201 6.122 1.00 25.42 89 GLU A CA 1
ATOM 681 C C . GLU A 1 91 ? -14.253 -4.401 4.821 1.00 26.95 89 GLU A C 1
ATOM 682 O O . GLU A 1 91 ? -13.328 -4.690 4.067 1.00 27.54 89 GLU A O 1
ATOM 688 N N . ASP A 1 92 ? -15.116 -3.394 4.551 1.00 19.98 90 ASP A N 1
ATOM 689 C CA . ASP A 1 92 ? -14.919 -2.524 3.392 1.00 16.46 90 ASP A CA 1
ATOM 690 C C . ASP A 1 92 ? -13.887 -1.444 3.687 1.00 18.00 90 ASP A C 1
ATOM 691 O O . ASP A 1 92 ? -13.550 -0.672 2.791 1.00 19.42 90 ASP A O 1
ATOM 696 N N . THR A 1 93 ? -13.418 -1.338 4.947 1.00 16.71 91 THR A N 1
ATOM 697 C CA . THR A 1 93 ? -12.408 -0.331 5.297 1.00 17.49 91 THR A CA 1
ATOM 698 C C . THR A 1 93 ? -11.142 -0.582 4.514 1.00 17.74 91 THR A C 1
ATOM 699 O O . THR A 1 93 ? -10.578 -1.668 4.613 1.00 18.43 91 THR A O 1
ATOM 703 N N . ALA A 1 94 ? -10.665 0.421 3.759 1.00 16.33 92 ALA A N 1
ATOM 704 C CA . ALA A 1 94 ? -9.475 0.266 2.925 1.00 16.43 92 ALA A CA 1
ATOM 705 C C . ALA A 1 94 ? -9.113 1.551 2.292 1.00 17.60 92 ALA A C 1
ATOM 706 O O . ALA A 1 94 ? -9.922 2.480 2.252 1.00 18.66 92 ALA A O 1
ATOM 708 N N . VAL A 1 95 ? -7.928 1.559 1.686 1.00 16.20 93 VAL A N 1
ATOM 709 C CA . VAL A 1 95 ? -7.521 2.595 0.759 1.00 16.70 93 VAL A CA 1
ATOM 710 C C . VAL A 1 95 ? -8.085 2.149 -0.616 1.00 19.65 93 VAL A C 1
ATOM 711 O O . VAL A 1 95 ? -7.770 1.056 -1.079 1.00 19.93 93 VAL A O 1
ATOM 715 N N . TYR A 1 96 ? -8.915 2.983 -1.257 1.00 15.03 94 TYR A N 1
ATOM 716 C CA . TYR A 1 96 ? -9.501 2.673 -2.579 1.00 13.85 94 TYR A CA 1
ATOM 717 C C . TYR A 1 96 ? -8.738 3.444 -3.657 1.00 19.85 94 TYR A C 1
ATOM 718 O O . TYR A 1 96 ? -8.548 4.649 -3.518 1.00 19.75 94 TYR A O 1
ATOM 727 N N . TYR A 1 97 ? -8.338 2.774 -4.742 1.00 15.25 95 TYR A N 1
ATOM 728 C CA . TYR A 1 97 ? -7.564 3.396 -5.821 1.00 13.88 95 TYR A CA 1
ATOM 729 C C . TYR A 1 97 ? -8.299 3.390 -7.113 1.00 18.38 95 TYR A C 1
ATOM 730 O O . TYR A 1 97 ? -8.834 2.337 -7.489 1.00 16.39 95 TYR A O 1
ATOM 739 N N . CYS A 1 98 ? -8.341 4.547 -7.798 1.00 17.14 96 CYS A N 1
ATOM 740 C CA A CYS A 1 98 ? -8.959 4.535 -9.100 0.67 19.42 96 CYS A CA 1
ATOM 741 C CA B CYS A 1 98 ? -8.887 4.704 -9.158 0.32 20.08 96 CYS A CA 1
ATOM 742 C C . CYS A 1 98 ? -7.901 3.983 -10.028 1.00 22.31 96 CYS A C 1
ATOM 743 O O . CYS A 1 98 ? -6.704 4.221 -9.831 1.00 21.80 96 CYS A O 1
ATOM 748 N N . ALA A 1 99 ? -8.346 3.191 -10.984 1.00 17.61 97 ALA A N 1
ATOM 749 C CA . ALA A 1 99 ? -7.448 2.532 -11.918 1.00 17.00 97 ALA A CA 1
ATOM 750 C C . ALA A 1 99 ? -8.038 2.513 -13.302 1.00 20.60 97 ALA A C 1
ATOM 751 O O . ALA A 1 99 ? -9.255 2.592 -13.472 1.00 20.33 97 ALA A O 1
ATOM 753 N N . ALA A 1 100 ? -7.179 2.431 -14.310 1.00 18.08 98 ALA A N 1
ATOM 754 C CA . ALA A 1 100 ? -7.619 2.302 -15.691 1.00 19.87 98 ALA A CA 1
ATOM 755 C C . ALA A 1 100 ? -6.651 1.403 -16.424 1.00 24.46 98 ALA A C 1
ATOM 756 O O . ALA A 1 100 ? -5.461 1.446 -16.149 1.00 23.71 98 ALA A O 1
ATOM 758 N N . ASP A 1 101 ? -7.142 0.554 -17.319 1.00 17.40 99 ASP A N 1
ATOM 759 C CA . ASP A 1 101 ? -6.196 -0.259 -18.070 1.00 19.62 99 ASP A CA 1
ATOM 760 C C . ASP A 1 101 ? -6.686 -0.430 -19.472 1.00 25.04 99 ASP A C 1
ATOM 761 O O . ASP A 1 101 ? -7.739 0.096 -19.817 1.00 24.45 99 ASP A O 1
ATOM 766 N N . LYS A 1 102 ? -5.933 -1.120 -20.285 1.00 26.74 100 LYS A N 1
ATOM 767 C CA . LYS A 1 102 ? -6.249 -1.281 -21.693 1.00 29.13 100 LYS A CA 1
ATOM 768 C C . LYS A 1 102 ? -7.327 -2.352 -21.918 1.00 34.02 100 LYS A C 1
ATOM 769 O O . LYS A 1 102 ? -7.053 -3.372 -22.543 1.00 38.26 100 LYS A O 1
ATOM 775 N N . GLY A 1 103 ? -8.519 -2.114 -21.366 1.00 27.86 101 GLY A N 1
ATOM 776 C CA . GLY A 1 103 ? -9.709 -2.952 -21.512 1.00 28.06 101 GLY A CA 1
ATOM 777 C C . GLY A 1 103 ? -9.633 -4.316 -20.881 1.00 29.23 101 GLY A C 1
ATOM 778 O O . GLY A 1 103 ? -10.375 -5.223 -21.265 1.00 29.17 101 GLY A O 1
ATOM 779 N N . LEU A 1 104 ? -8.785 -4.446 -19.882 1.00 23.01 102 LEU A N 1
ATOM 780 C CA . LEU A 1 104 ? -8.527 -5.725 -19.228 1.00 22.15 102 LEU A CA 1
ATOM 781 C C . LEU A 1 104 ? -9.281 -5.957 -17.937 1.00 24.71 102 LEU A C 1
ATOM 782 O O . LEU A 1 104 ? -9.528 -7.126 -17.621 1.00 23.62 102 LEU A O 1
ATOM 787 N N . CYS A 1 105 ? -9.587 -4.871 -17.144 1.00 21.21 103 CYS A N 1
ATOM 788 C CA A CYS A 1 105 ? -10.190 -5.017 -15.810 0.83 20.84 103 CYS A CA 1
ATOM 789 C CA B CYS A 1 105 ? -10.195 -5.020 -15.810 0.17 20.64 103 CYS A CA 1
ATOM 790 C C . CYS A 1 105 ? -9.258 -5.924 -14.983 1.00 23.67 103 CYS A C 1
ATOM 791 O O . CYS A 1 105 ? -9.732 -6.737 -14.170 1.00 21.25 103 CYS A O 1
ATOM 796 N N . SER A 1 106 ? -7.933 -5.802 -15.212 1.00 19.54 104 SER A N 1
ATOM 797 C CA . SER A 1 106 ? -6.925 -6.657 -14.589 1.00 19.48 104 SER A CA 1
ATOM 798 C C . SER A 1 106 ? -6.972 -6.778 -13.094 1.00 22.17 104 SER A C 1
ATOM 799 O O . SER A 1 106 ? -6.697 -7.856 -12.563 1.00 22.61 104 SER A O 1
ATOM 802 N N . TRP A 1 107 ? -7.315 -5.684 -12.404 1.00 17.27 105 TRP A N 1
ATOM 803 C CA . TRP A 1 107 ? -7.393 -5.717 -10.947 1.00 15.64 105 TRP A CA 1
ATOM 804 C C . TRP A 1 107 ? -8.562 -6.578 -10.422 1.00 20.02 105 TRP A C 1
ATOM 805 O O . TRP A 1 107 ? -8.626 -6.819 -9.229 1.00 19.95 105 TRP A O 1
ATOM 816 N N . LEU A 1 108 ? -9.446 -7.082 -11.301 1.00 17.49 106 LEU A N 1
ATOM 817 C CA . LEU A 1 108 ? -10.537 -7.950 -10.838 1.00 18.42 106 LEU A CA 1
ATOM 818 C C . LEU A 1 108 ? -10.092 -9.406 -10.787 1.00 25.49 106 LEU A C 1
ATOM 819 O O . LEU A 1 108 ? -10.821 -10.261 -10.253 1.00 26.80 106 LEU A O 1
ATOM 824 N N . ARG A 1 109 ? -8.885 -9.702 -11.333 1.00 19.25 107 ARG A N 1
ATOM 825 C CA . ARG A 1 109 ? -8.368 -11.059 -11.219 1.00 21.21 107 ARG A CA 1
ATOM 826 C C . ARG A 1 109 ? -7.903 -11.228 -9.742 1.00 25.60 107 ARG A C 1
ATOM 827 O O . ARG A 1 109 ? -7.698 -10.225 -9.027 1.00 23.52 107 ARG A O 1
ATOM 835 N N . ALA A 1 110 ? -7.746 -12.463 -9.270 1.00 25.73 108 ALA A N 1
ATOM 836 C CA . ALA A 1 110 ? -7.286 -12.695 -7.884 1.00 26.86 108 ALA A CA 1
ATOM 837 C C . ALA A 1 110 ? -5.955 -11.956 -7.652 1.00 30.20 108 ALA A C 1
ATOM 838 O O . ALA A 1 110 ? -5.082 -11.967 -8.522 1.00 29.85 108 ALA A O 1
ATOM 840 N N . GLY A 1 111 ? -5.855 -11.254 -6.537 1.00 26.09 109 GLY A N 1
ATOM 841 C CA . GLY A 1 111 ? -4.646 -10.507 -6.201 1.00 26.53 109 GLY A CA 1
ATOM 842 C C . GLY A 1 111 ? -4.772 -9.012 -6.424 1.00 22.71 109 GLY A C 1
ATOM 843 O O . GLY A 1 111 ? -3.935 -8.265 -5.930 1.00 20.78 109 GLY A O 1
ATOM 844 N N . GLY A 1 112 ? -5.822 -8.569 -7.138 1.00 21.22 110 GLY A N 1
ATOM 845 C CA . GLY A 1 112 ? -6.123 -7.146 -7.375 1.00 19.55 110 GLY A CA 1
ATOM 846 C C . GLY A 1 112 ? -5.011 -6.310 -7.972 1.00 23.39 110 GLY A C 1
ATOM 847 O O . GLY A 1 112 ? -4.947 -5.088 -7.759 1.00 25.02 110 GLY A O 1
ATOM 848 N N . LYS A 1 113 ? -4.152 -6.931 -8.782 1.00 20.34 111 LYS A N 1
ATOM 849 C CA . LYS A 1 113 ? -3.014 -6.201 -9.361 1.00 18.65 111 LYS A CA 1
ATOM 850 C C . LYS A 1 113 ? -3.341 -5.549 -10.688 1.00 22.75 111 LYS A C 1
ATOM 851 O O . LYS A 1 113 ? -3.719 -6.247 -11.607 1.00 22.93 111 LYS A O 1
ATOM 857 N N . VAL A 1 114 ? -3.155 -4.229 -10.815 1.00 18.54 112 VAL A N 1
ATOM 858 C CA . VAL A 1 114 ? -3.339 -3.586 -12.124 1.00 19.63 112 VAL A CA 1
ATOM 859 C C . VAL A 1 114 ? -2.181 -4.086 -13.018 1.00 22.39 112 VAL A C 1
ATOM 860 O O . VAL A 1 114 ? -1.021 -4.129 -12.582 1.00 21.27 112 VAL A O 1
ATOM 864 N N . THR A 1 115 ? -2.491 -4.432 -14.261 1.00 19.75 113 THR A N 1
ATOM 865 C CA . THR A 1 115 ? -1.450 -4.806 -15.226 1.00 19.62 113 THR A CA 1
ATOM 866 C C . THR A 1 115 ? -1.755 -4.028 -16.478 1.00 23.85 113 THR A C 1
ATOM 867 O O . THR A 1 115 ? -2.918 -3.988 -16.868 1.00 22.26 113 THR A O 1
ATOM 871 N N . PHE A 1 116 ? -0.732 -3.442 -17.137 1.00 20.55 114 PHE A N 1
ATOM 872 C CA . PHE A 1 116 ? -0.882 -2.696 -18.409 1.00 19.50 114 PHE A CA 1
ATOM 873 C C . PHE A 1 116 ? -1.926 -1.612 -18.235 1.00 24.47 114 PHE A C 1
ATOM 874 O O . PHE A 1 116 ? -2.863 -1.471 -19.038 1.00 23.33 114 PHE A O 1
ATOM 882 N N . GLY A 1 117 ? -1.761 -0.860 -17.150 1.00 23.40 115 GLY A N 1
ATOM 883 C CA . GLY A 1 117 ? -2.730 0.162 -16.829 1.00 23.20 115 GLY A CA 1
ATOM 884 C C . GLY A 1 117 ? -2.144 1.388 -16.211 1.00 27.89 115 GLY A C 1
ATOM 885 O O . GLY A 1 117 ? -1.125 1.897 -16.674 1.00 25.23 115 GLY A O 1
ATOM 886 N N . SER A 1 118 ? -2.854 1.896 -15.207 1.00 20.72 116 SER A N 1
ATOM 887 C CA . SER A 1 118 ? -2.529 3.126 -14.490 1.00 18.82 116 SER A CA 1
ATOM 888 C C . SER A 1 118 ? -3.399 3.171 -13.278 1.00 23.71 116 SER A C 1
ATOM 889 O O . SER A 1 118 ? -4.463 2.536 -13.251 1.00 22.37 116 SER A O 1
ATOM 892 N N . TRP A 1 119 ? -2.953 3.910 -12.256 1.00 21.02 117 TRP A N 1
ATOM 893 C CA . TRP A 1 119 ? -3.740 4.069 -11.051 1.00 19.60 117 TRP A CA 1
ATOM 894 C C . TRP A 1 119 ? -3.396 5.404 -10.409 1.00 22.66 117 TRP A C 1
ATOM 895 O O . TRP A 1 119 ? -2.298 5.928 -10.613 1.00 22.07 117 TRP A O 1
ATOM 906 N N . GLY A 1 120 ? -4.359 5.980 -9.709 1.00 20.04 118 GLY A N 1
ATOM 907 C CA . GLY A 1 120 ? -4.156 7.254 -9.052 1.00 21.12 118 GLY A CA 1
ATOM 908 C C . GLY A 1 120 ? -3.772 7.068 -7.606 1.00 24.59 118 GLY A C 1
ATOM 909 O O . GLY A 1 120 ? -3.323 5.987 -7.189 1.00 22.35 118 GLY A O 1
ATOM 910 N N . GLN A 1 121 ? -3.933 8.140 -6.841 1.00 23.86 119 GLN A N 1
ATOM 911 C CA . GLN A 1 121 ? -3.603 8.132 -5.424 1.00 24.80 119 GLN A CA 1
ATOM 912 C C . GLN A 1 121 ? -4.744 7.477 -4.674 1.00 28.90 119 GLN A C 1
ATOM 913 O O . GLN A 1 121 ? -5.882 7.511 -5.124 1.00 30.36 119 GLN A O 1
ATOM 919 N N . GLY A 1 122 ? -4.446 6.869 -3.554 1.00 23.38 120 GLY A N 1
ATOM 920 C CA . GLY A 1 122 ? -5.514 6.220 -2.796 1.00 21.66 120 GLY A CA 1
ATOM 921 C C . GLY A 1 122 ? -6.417 7.183 -2.061 1.00 24.67 120 GLY A C 1
ATOM 922 O O . GLY A 1 122 ? -6.023 8.321 -1.775 1.00 24.91 120 GLY A O 1
ATOM 923 N N . THR A 1 123 ? -7.632 6.732 -1.738 1.00 19.60 121 THR A N 1
ATOM 924 C CA . THR A 1 123 ? -8.596 7.506 -0.929 1.00 22.43 121 THR A CA 1
ATOM 925 C C . THR A 1 123 ? -9.043 6.578 0.173 1.00 24.77 121 THR A C 1
ATOM 926 O O . THR A 1 123 ? -9.454 5.433 -0.093 1.00 19.65 121 THR A O 1
ATOM 930 N N . GLN A 1 124 ? -8.957 7.051 1.412 1.00 22.46 122 GLN A N 1
ATOM 931 C CA . GLN A 1 124 ? -9.323 6.223 2.548 1.00 20.87 122 GLN A CA 1
ATOM 932 C C . GLN A 1 124 ? -10.816 6.175 2.757 1.00 23.53 122 GLN A C 1
ATOM 933 O O . GLN A 1 124 ? -11.476 7.204 2.781 1.00 24.22 122 GLN A O 1
ATOM 939 N N . VAL A 1 125 ? -11.329 4.978 2.946 1.00 19.44 123 VAL A N 1
ATOM 940 C CA . VAL A 1 125 ? -12.726 4.730 3.304 1.00 18.84 123 VAL A CA 1
ATOM 941 C C . VAL A 1 125 ? -12.702 3.897 4.591 1.00 21.22 123 VAL A C 1
ATOM 942 O O . VAL A 1 125 ? -12.134 2.798 4.586 1.00 20.53 123 VAL A O 1
ATOM 946 N N . THR A 1 126 ? -13.241 4.446 5.702 1.00 18.30 124 THR A N 1
ATOM 947 C CA . THR A 1 126 ? -13.261 3.746 6.977 1.00 18.22 124 THR A CA 1
ATOM 948 C C . THR A 1 126 ? -14.681 3.537 7.398 1.00 21.54 124 THR A C 1
ATOM 949 O O . THR A 1 126 ? -15.467 4.479 7.435 1.00 21.94 124 THR A O 1
ATOM 953 N N . VAL A 1 127 ? -15.008 2.303 7.733 1.00 16.20 125 VAL A N 1
ATOM 954 C CA . VAL A 1 127 ? -16.365 1.937 8.162 1.00 16.83 125 VAL A CA 1
ATOM 955 C C . VAL A 1 127 ? -16.204 1.469 9.569 1.00 23.14 125 VAL A C 1
ATOM 956 O O . VAL A 1 127 ? -15.633 0.402 9.819 1.00 22.82 125 VAL A O 1
ATOM 960 N N . SER A 1 128 ? -16.669 2.280 10.499 1.00 22.28 126 SER A N 1
ATOM 961 C CA . SER A 1 128 ? -16.442 1.997 11.910 1.00 23.70 126 SER A CA 1
ATOM 962 C C . SER A 1 128 ? -17.467 2.638 12.796 1.00 28.71 126 SER A C 1
ATOM 963 O O . SER A 1 128 ? -17.966 3.709 12.472 1.00 28.94 126 SER A O 1
ATOM 966 N N . SER A 1 129 ? -17.673 2.057 13.982 1.00 29.34 127 SER A N 1
ATOM 967 C CA . SER A 1 129 ? -18.535 2.627 15.034 1.00 30.79 127 SER A CA 1
ATOM 968 C C . SER A 1 129 ? -17.937 3.969 15.516 1.00 35.98 127 SER A C 1
ATOM 969 O O . SER A 1 129 ? -18.658 4.798 16.069 1.00 36.95 127 SER A O 1
ATOM 972 N N . ALA A 1 130 ? -16.613 4.182 15.297 1.00 32.67 128 ALA A N 1
ATOM 973 C CA . ALA A 1 130 ? -15.931 5.436 15.663 1.00 33.34 128 ALA A CA 1
ATOM 974 C C . ALA A 1 130 ? -16.572 6.631 14.933 1.00 38.16 128 ALA A C 1
ATOM 975 O O . ALA A 1 130 ? -16.595 7.722 15.486 1.00 40.12 128 ALA A O 1
ATOM 977 N N . ALA A 1 131 ? -17.164 6.398 13.737 1.00 34.16 129 ALA A N 1
ATOM 978 C CA . ALA A 1 131 ? -17.841 7.412 12.923 1.00 34.71 129 ALA A CA 1
ATOM 979 C C . ALA A 1 131 ? -19.019 8.080 13.622 1.00 40.41 129 ALA A C 1
ATOM 980 O O . ALA A 1 131 ? -19.336 9.225 13.299 1.00 41.82 129 ALA A O 1
ATOM 982 N N . ALA A 1 132 ? -19.667 7.385 14.572 1.00 37.06 130 ALA A N 1
ATOM 983 C CA . ALA A 1 132 ? -20.822 7.929 15.294 1.00 39.68 130 ALA A CA 1
ATOM 984 C C . ALA A 1 132 ? -20.395 8.980 16.342 1.00 42.78 130 ALA A C 1
ATOM 985 O O . ALA A 1 132 ? -21.256 9.649 16.913 1.00 44.43 130 ALA A O 1
ATOM 987 N N . LEU A 1 133 ? -19.065 9.134 16.575 1.00 37.83 131 LEU A N 1
ATOM 988 C CA . LEU A 1 133 ? -18.486 10.043 17.594 1.00 37.16 131 LEU A CA 1
ATOM 989 C C . LEU A 1 133 ? -18.057 11.464 17.104 1.00 40.45 131 LEU A C 1
ATOM 990 O O . LEU A 1 133 ? -17.377 12.193 17.848 1.00 39.72 131 LEU A O 1
ATOM 995 N N . GLU A 1 134 ? -18.459 11.860 15.884 1.00 36.93 132 GLU A N 1
ATOM 996 C CA . GLU A 1 134 ? -18.132 13.167 15.294 1.00 61.39 132 GLU A CA 1
ATOM 997 C C . GLU A 1 134 ? -18.703 14.341 16.082 1.00 84.09 132 GLU A C 1
ATOM 998 O O . GLU A 1 134 ? -19.883 14.643 15.957 1.00 68.46 132 GLU A O 1
ATOM 1004 N N . GLN B 1 5 ? 3.653 -11.677 -15.225 1.00 55.78 3 GLN B N 1
ATOM 1005 C CA . GLN B 1 5 ? 3.880 -11.648 -13.784 1.00 51.07 3 GLN B CA 1
ATOM 1006 C C . GLN B 1 5 ? 5.179 -10.947 -13.388 1.00 48.61 3 GLN B C 1
ATOM 1007 O O . GLN B 1 5 ? 6.164 -10.976 -14.136 1.00 51.16 3 GLN B O 1
ATOM 1013 N N . LEU B 1 6 ? 5.150 -10.302 -12.216 1.00 35.72 4 LEU B N 1
ATOM 1014 C CA . LEU B 1 6 ? 6.244 -9.527 -11.625 1.00 30.43 4 LEU B CA 1
ATOM 1015 C C . LEU B 1 6 ? 6.442 -10.064 -10.201 1.00 33.23 4 LEU B C 1
ATOM 1016 O O . LEU B 1 6 ? 6.036 -9.437 -9.208 1.00 30.56 4 LEU B O 1
ATOM 1021 N N . GLN B 1 7 ? 7.028 -11.255 -10.127 1.00 31.38 5 GLN B N 1
ATOM 1022 C CA . GLN B 1 7 ? 7.279 -11.966 -8.883 1.00 31.92 5 GLN B CA 1
ATOM 1023 C C . GLN B 1 7 ? 8.436 -11.357 -8.136 1.00 34.43 5 GLN B C 1
ATOM 1024 O O . GLN B 1 7 ? 9.527 -11.289 -8.687 1.00 34.09 5 GLN B O 1
ATOM 1030 N N . ALA B 1 8 ? 8.210 -10.955 -6.864 1.00 30.40 6 ALA B N 1
ATOM 1031 C CA . ALA B 1 8 ? 9.227 -10.318 -6.025 1.00 29.18 6 ALA B CA 1
ATOM 1032 C C . ALA B 1 8 ? 9.787 -11.257 -4.998 1.00 33.93 6 ALA B C 1
ATOM 1033 O O . ALA B 1 8 ? 9.035 -12.043 -4.426 1.00 36.68 6 ALA B O 1
ATOM 1035 N N . SER B 1 9 ? 11.105 -11.162 -4.724 1.00 27.87 7 SER B N 1
ATOM 1036 C CA . SER B 1 9 ? 11.746 -11.957 -3.665 1.00 29.43 7 SER B CA 1
ATOM 1037 C C . SER B 1 9 ? 12.993 -11.236 -3.152 1.00 30.19 7 SER B C 1
ATOM 1038 O O . SER B 1 9 ? 13.462 -10.314 -3.822 1.00 28.87 7 SER B O 1
ATOM 1041 N N . GLY B 1 10 ? 13.445 -11.567 -1.932 1.00 26.47 8 GLY B N 1
ATOM 1042 C CA . GLY B 1 10 ? 14.665 -10.988 -1.377 1.00 25.89 8 GLY B CA 1
ATOM 1043 C C . GLY B 1 10 ? 14.543 -10.100 -0.160 1.00 32.75 8 GLY B C 1
ATOM 1044 O O . GLY B 1 10 ? 15.558 -9.645 0.369 1.00 36.13 8 GLY B O 1
ATOM 1045 N N . GLY B 1 11 ? 13.332 -9.872 0.313 1.00 28.61 9 GLY B N 1
ATOM 1046 C CA . GLY B 1 11 ? 13.138 -9.009 1.471 1.00 30.61 9 GLY B CA 1
ATOM 1047 C C . GLY B 1 11 ? 13.569 -9.603 2.791 1.00 34.06 9 GLY B C 1
ATOM 1048 O O . GLY B 1 11 ? 14.025 -10.743 2.866 1.00 33.14 9 GLY B O 1
ATOM 1049 N N . GLY B 1 12 ? 13.463 -8.808 3.828 1.00 24.79 10 GLY B N 1
ATOM 1050 C CA . GLY B 1 12 ? 13.852 -9.259 5.154 1.00 26.01 10 GLY B CA 1
ATOM 1051 C C . GLY B 1 12 ? 14.170 -8.119 6.085 1.00 28.27 10 GLY B C 1
ATOM 1052 O O . GLY B 1 12 ? 13.937 -6.953 5.755 1.00 25.87 10 GLY B O 1
ATOM 1053 N N . LEU B 1 13 ? 14.681 -8.482 7.267 1.00 26.97 11 LEU B N 1
ATOM 1054 C CA . LEU B 1 13 ? 15.055 -7.540 8.311 1.00 27.23 11 LEU B CA 1
ATOM 1055 C C . LEU B 1 13 ? 16.554 -7.488 8.310 1.00 29.77 11 LEU B C 1
ATOM 1056 O O . LEU B 1 13 ? 17.204 -8.528 8.429 1.00 30.65 11 LEU B O 1
ATOM 1061 N N . VAL B 1 14 ? 17.103 -6.285 8.253 1.00 24.81 12 VAL B N 1
ATOM 1062 C CA . VAL B 1 14 ? 18.562 -6.107 8.238 1.00 25.74 12 VAL B CA 1
ATOM 1063 C C . VAL B 1 14 ? 18.896 -4.938 9.159 1.00 25.43 12 VAL B C 1
ATOM 1064 O O . VAL B 1 14 ? 18.049 -4.083 9.416 1.00 21.72 12 VAL B O 1
ATOM 1068 N N . GLN B 1 15 ? 20.100 -4.920 9.689 1.00 22.09 13 GLN B N 1
ATOM 1069 C CA . GLN B 1 15 ? 20.550 -3.815 10.527 1.00 22.59 13 GLN B CA 1
ATOM 1070 C C . GLN B 1 15 ? 20.930 -2.594 9.684 1.00 24.36 13 GLN B C 1
ATOM 1071 O O . GLN B 1 15 ? 21.363 -2.760 8.532 1.00 22.27 13 GLN B O 1
ATOM 1077 N N . PRO B 1 16 ? 20.860 -1.358 10.249 1.00 22.08 14 PRO B N 1
ATOM 1078 C CA . PRO B 1 16 ? 21.337 -0.190 9.493 1.00 22.00 14 PRO B CA 1
ATOM 1079 C C . PRO B 1 16 ? 22.780 -0.425 9.058 1.00 26.41 14 PRO B C 1
ATOM 1080 O O . PRO B 1 16 ? 23.549 -1.076 9.793 1.00 25.96 14 PRO B O 1
ATOM 1084 N N . GLY B 1 17 ? 23.088 -0.009 7.828 1.00 21.30 15 GLY B N 1
ATOM 1085 C CA . GLY B 1 17 ? 24.404 -0.201 7.236 1.00 21.52 15 GLY B CA 1
ATOM 1086 C C . GLY B 1 17 ? 24.497 -1.503 6.463 1.00 26.59 15 GLY B C 1
ATOM 1087 O O . GLY B 1 17 ? 25.477 -1.730 5.758 1.00 25.73 15 GLY B O 1
ATOM 1088 N N . GLY B 1 18 ? 23.470 -2.345 6.591 1.00 24.11 16 GLY B N 1
ATOM 1089 C CA . GLY B 1 18 ? 23.417 -3.653 5.950 1.00 23.87 16 GLY B CA 1
ATOM 1090 C C . GLY B 1 18 ? 23.060 -3.644 4.468 1.00 24.75 16 GLY B C 1
ATOM 1091 O O . GLY B 1 18 ? 22.932 -2.587 3.838 1.00 21.19 16 GLY B O 1
ATOM 1092 N N . SER B 1 19 ? 22.914 -4.858 3.901 1.00 22.61 17 SER B N 1
ATOM 1093 C CA . SER B 1 19 ? 22.650 -5.072 2.481 1.00 22.63 17 SER B CA 1
ATOM 1094 C C . SER B 1 19 ? 21.577 -6.111 2.264 1.00 25.81 17 SER B C 1
ATOM 1095 O O . SER B 1 19 ? 21.465 -7.074 3.014 1.00 25.92 17 SER B O 1
ATOM 1098 N N . LEU B 1 20 ? 20.836 -5.960 1.194 1.00 21.09 18 LEU B N 1
ATOM 1099 C CA . LEU B 1 20 ? 19.825 -6.934 0.799 1.00 21.30 18 LEU B CA 1
ATOM 1100 C C . LEU B 1 20 ? 19.741 -6.819 -0.708 1.00 23.79 18 LEU B C 1
ATOM 1101 O O . LEU B 1 20 ? 19.934 -5.731 -1.267 1.00 22.80 18 LEU B O 1
ATOM 1106 N N . ARG B 1 21 ? 19.383 -7.898 -1.360 1.00 18.74 19 ARG B N 1
ATOM 1107 C CA . ARG B 1 21 ? 19.185 -7.865 -2.799 1.00 17.96 19 ARG B CA 1
ATOM 1108 C C . ARG B 1 21 ? 17.784 -8.340 -3.100 1.00 23.61 19 ARG B C 1
ATOM 1109 O O . ARG B 1 21 ? 17.398 -9.431 -2.671 1.00 22.71 19 ARG B O 1
ATOM 1117 N N . LEU B 1 22 ? 17.034 -7.523 -3.854 1.00 19.06 20 LEU B N 1
ATOM 1118 C CA . LEU B 1 22 ? 15.685 -7.856 -4.269 1.00 19.70 20 LEU B CA 1
ATOM 1119 C C . LEU B 1 22 ? 15.755 -8.322 -5.687 1.00 22.70 20 LEU B C 1
ATOM 1120 O O . LEU B 1 22 ? 16.609 -7.863 -6.438 1.00 20.92 20 LEU B O 1
ATOM 1125 N N . SER B 1 23 ? 14.833 -9.190 -6.072 1.00 19.97 21 SER B N 1
ATOM 1126 C CA . SER B 1 23 ? 14.764 -9.621 -7.461 1.00 21.30 21 SER B CA 1
ATOM 1127 C C . SER B 1 23 ? 13.34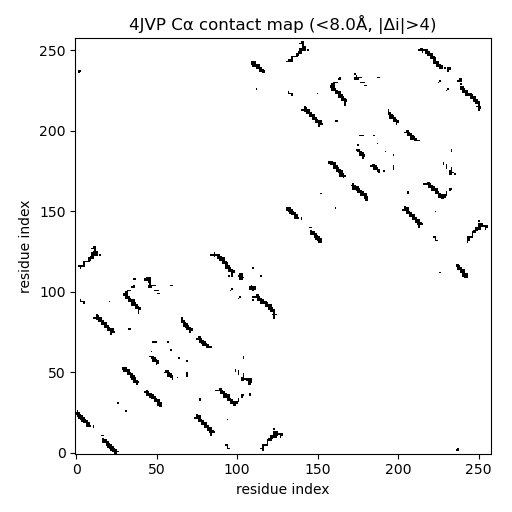6 -9.523 -7.938 1.00 26.03 21 SER B C 1
ATOM 1128 O O . SER B 1 23 ? 12.392 -9.644 -7.164 1.00 25.01 21 SER B O 1
ATOM 1131 N N . CYS B 1 24 ? 13.208 -9.255 -9.212 1.00 25.23 22 CYS B N 1
ATOM 1132 C CA A CYS B 1 24 ? 11.924 -9.250 -9.812 0.49 26.10 22 CYS B CA 1
ATOM 1133 C CA B CYS B 1 24 ? 11.899 -9.111 -9.876 0.51 26.48 22 CYS B CA 1
ATOM 1134 C C . CYS B 1 24 ? 11.952 -9.964 -11.138 1.00 30.99 22 CYS B C 1
ATOM 1135 O O . CYS B 1 24 ? 12.864 -9.758 -11.934 1.00 28.96 22 CYS B O 1
ATOM 1140 N N . THR B 1 25 ? 10.943 -10.812 -11.373 1.00 31.52 23 THR B N 1
ATOM 1141 C CA . THR B 1 25 ? 10.836 -11.612 -12.611 1.00 35.03 23 THR B CA 1
ATOM 1142 C C . THR B 1 25 ? 10.146 -10.750 -13.651 1.00 41.66 23 THR B C 1
ATOM 1143 O O . THR B 1 25 ? 9.144 -10.106 -13.346 1.00 42.88 23 THR B O 1
ATOM 1147 N N . ALA B 1 26 ? 10.683 -10.707 -14.860 1.00 39.21 24 ALA B N 1
ATOM 1148 C CA . ALA B 1 26 ? 10.167 -9.835 -15.904 1.00 56.16 24 ALA B CA 1
ATOM 1149 C C . ALA B 1 26 ? 9.464 -10.600 -17.014 1.00 79.90 24 ALA B C 1
ATOM 1150 O O . ALA B 1 26 ? 9.412 -11.825 -16.977 1.00 45.84 24 ALA B O 1
ATOM 1152 N N . GLY B 1 28 ? 7.663 -11.726 -19.692 1.00 80.50 26 GLY B N 1
ATOM 1153 C CA . GLY B 1 28 ? 7.737 -12.466 -20.947 1.00 84.51 26 GLY B CA 1
ATOM 1154 C C . GLY B 1 28 ? 7.247 -11.658 -22.132 1.00 90.94 26 GLY B C 1
ATOM 1155 O O . GLY B 1 28 ? 6.233 -11.995 -22.749 1.00 93.93 26 GLY B O 1
ATOM 1156 N N . PHE B 1 29 ? 7.977 -10.583 -22.450 1.00 85.70 27 PHE B N 1
ATOM 1157 C CA . PHE B 1 29 ? 7.703 -9.611 -23.520 1.00 86.24 27 PHE B CA 1
ATOM 1158 C C . PHE B 1 29 ? 8.497 -9.881 -24.788 1.00 91.03 27 PHE B C 1
ATOM 1159 O O . PHE B 1 29 ? 9.481 -10.625 -24.769 1.00 91.60 27 PHE B O 1
ATOM 1167 N N . THR B 1 30 ? 8.092 -9.219 -25.878 1.00 87.36 28 THR B N 1
ATOM 1168 C CA . THR B 1 30 ? 8.737 -9.305 -27.186 1.00 88.65 28 THR B CA 1
ATOM 1169 C C . THR B 1 30 ? 9.228 -7.922 -27.637 1.00 88.35 28 THR B C 1
ATOM 1170 O O . THR B 1 30 ? 10.183 -7.841 -28.415 1.00 89.35 28 THR B O 1
ATOM 1174 N N . ASP B 1 31 ? 8.575 -6.837 -27.159 1.00 79.90 29 ASP B N 1
ATOM 1175 C CA . ASP B 1 31 ? 8.956 -5.472 -27.533 1.00 75.65 29 ASP B CA 1
ATOM 1176 C C . ASP B 1 31 ? 10.107 -4.926 -26.707 1.00 72.57 29 ASP B C 1
ATOM 1177 O O . ASP B 1 31 ? 10.374 -5.429 -25.621 1.00 68.66 29 ASP B O 1
ATOM 1182 N N . ASP B 1 32 ? 10.777 -3.889 -27.234 1.00 49.00 30 ASP B N 1
ATOM 1183 C CA . ASP B 1 32 ? 11.890 -3.192 -26.599 1.00 48.63 30 ASP B CA 1
ATOM 1184 C C . ASP B 1 32 ? 11.417 -1.823 -26.046 1.00 43.34 30 ASP B C 1
ATOM 1185 O O . ASP B 1 32 ? 12.205 -0.896 -25.941 1.00 45.96 30 ASP B O 1
ATOM 1190 N N . TYR B 1 33 ? 10.131 -1.702 -25.686 1.00 31.77 31 TYR B N 1
ATOM 1191 C CA . TYR B 1 33 ? 9.611 -0.428 -25.167 1.00 28.57 31 TYR B CA 1
ATOM 1192 C C . TYR B 1 33 ? 9.464 -0.419 -23.678 1.00 31.40 31 TYR B C 1
ATOM 1193 O O . TYR B 1 33 ? 9.166 0.656 -23.157 1.00 33.43 31 TYR B O 1
ATOM 1202 N N . TYR B 1 34 ? 9.645 -1.573 -22.989 1.00 25.22 32 TYR B N 1
ATOM 1203 C CA A TYR B 1 34 ? 9.373 -1.619 -21.558 0.50 21.91 32 TYR B CA 1
ATOM 1204 C CA B TYR B 1 34 ? 9.412 -1.725 -21.541 0.50 23.94 32 TYR B CA 1
ATOM 1205 C C . TYR B 1 34 ? 10.462 -1.125 -20.613 1.00 25.68 32 TYR B C 1
ATOM 1206 O O . TYR B 1 34 ? 11.611 -0.948 -21.003 1.00 25.59 32 TYR B O 1
ATOM 1223 N N . ALA B 1 35 ? 10.074 -0.855 -19.381 1.00 19.76 33 ALA B N 1
ATOM 1224 C CA . ALA B 1 35 ? 10.968 -0.381 -18.325 1.00 18.86 33 ALA B CA 1
ATOM 1225 C C . ALA B 1 35 ? 10.497 -1.139 -17.132 1.00 22.09 33 ALA B C 1
ATOM 1226 O O . ALA B 1 35 ? 9.302 -1.435 -17.021 1.00 19.89 33 ALA B O 1
ATOM 1228 N N . ILE B 1 36 ? 11.410 -1.482 -16.253 1.00 19.31 34 ILE B N 1
ATOM 1229 C CA . ILE B 1 36 ? 11.104 -2.261 -15.059 1.00 19.94 34 ILE B CA 1
ATOM 1230 C C . ILE B 1 36 ? 11.844 -1.665 -13.885 1.00 20.25 34 ILE B C 1
ATOM 1231 O O . ILE B 1 36 ? 12.917 -1.089 -14.043 1.00 21.07 34 ILE B O 1
ATOM 1236 N N . GLY B 1 37 ? 11.276 -1.793 -12.714 1.00 17.63 35 GLY B N 1
ATOM 1237 C CA . GLY B 1 37 ? 11.973 -1.274 -11.558 1.00 17.31 35 GLY B CA 1
ATOM 1238 C C . GLY B 1 37 ? 11.178 -1.427 -10.305 1.00 17.90 35 GLY B C 1
ATOM 1239 O O . GLY B 1 37 ? 10.328 -2.317 -10.217 1.00 14.66 35 GLY B O 1
ATOM 1240 N N . TRP B 1 38 ? 11.456 -0.554 -9.354 1.00 13.90 36 TRP B N 1
ATOM 1241 C CA . TRP B 1 38 ? 10.796 -0.635 -8.067 1.00 15.64 36 TRP B CA 1
ATOM 1242 C C . TRP B 1 38 ? 10.281 0.681 -7.594 1.00 16.36 36 TRP B C 1
ATOM 1243 O O . TRP B 1 38 ? 10.890 1.725 -7.846 1.00 14.15 36 TRP B O 1
ATOM 1254 N N . PHE B 1 39 ? 9.214 0.607 -6.833 1.00 15.68 37 PHE B N 1
ATOM 1255 C CA . PHE B 1 39 ? 8.730 1.729 -6.038 1.00 15.66 37 PHE B CA 1
ATOM 1256 C C . PHE B 1 39 ? 8.515 1.171 -4.646 1.00 20.01 37 PHE B C 1
ATOM 1257 O O . PHE B 1 39 ? 8.557 -0.057 -4.466 1.00 17.51 37 PHE B O 1
ATOM 1265 N N . ARG B 1 40 ? 8.350 2.040 -3.646 1.00 14.63 38 ARG B N 1
ATOM 1266 C CA . ARG B 1 40 ? 8.177 1.496 -2.295 1.00 14.92 38 ARG B CA 1
ATOM 1267 C C . ARG B 1 40 ? 7.064 2.244 -1.588 1.00 21.18 38 ARG B C 1
ATOM 1268 O O . ARG B 1 40 ? 6.732 3.362 -1.974 1.00 22.46 38 ARG B O 1
ATOM 1276 N N . GLN B 1 41 ? 6.511 1.623 -0.561 1.00 18.06 39 GLN B N 1
ATOM 1277 C CA . GLN B 1 41 ? 5.467 2.209 0.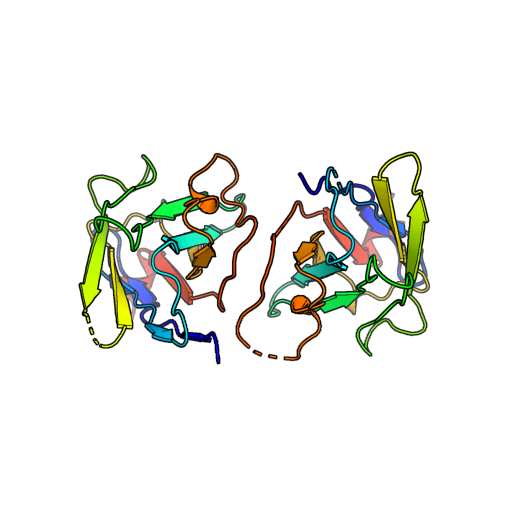252 1.00 18.57 39 GLN B CA 1
ATOM 1278 C C . GLN B 1 41 ? 5.937 2.056 1.702 1.00 21.81 39 GLN B C 1
ATOM 1279 O O . GLN B 1 41 ? 5.892 0.954 2.251 1.00 18.99 39 GLN B O 1
ATOM 1285 N N . ALA B 1 42 ? 6.482 3.148 2.256 1.00 22.24 40 ALA B N 1
ATOM 1286 C CA . ALA B 1 42 ? 7.019 3.228 3.615 1.00 25.55 40 ALA B CA 1
ATOM 1287 C C . ALA B 1 42 ? 5.895 3.486 4.605 1.00 30.30 40 ALA B C 1
ATOM 1288 O O . ALA B 1 42 ? 4.894 4.132 4.250 1.00 28.60 40 ALA B O 1
ATOM 1290 N N . PRO B 1 43 ? 6.008 2.964 5.844 1.00 31.33 41 PRO B N 1
ATOM 1291 C CA . PRO B 1 43 ? 4.935 3.204 6.840 1.00 32.19 41 PRO B CA 1
ATOM 1292 C C . PRO B 1 43 ? 4.615 4.693 7.017 1.00 34.88 41 PRO B C 1
ATOM 1293 O O . PRO B 1 43 ? 5.528 5.494 7.214 1.00 35.14 41 PRO B O 1
ATOM 1297 N N . GLY B 1 44 ? 3.336 5.045 6.892 1.00 29.35 42 GLY B N 1
ATOM 1298 C CA . GLY B 1 44 ? 2.851 6.418 7.022 1.00 28.21 42 GLY B CA 1
ATOM 1299 C C . GLY B 1 44 ? 3.216 7.342 5.867 1.00 29.17 42 GLY B C 1
ATOM 1300 O O . GLY B 1 44 ? 3.000 8.556 5.951 1.00 29.50 42 GLY B O 1
ATOM 1301 N N . LYS B 1 45 ? 3.737 6.791 4.768 1.00 23.80 43 LYS B N 1
ATOM 1302 C CA . LYS B 1 45 ? 4.159 7.601 3.631 1.00 22.86 43 LYS B CA 1
ATOM 1303 C C . LYS B 1 45 ? 3.467 7.247 2.336 1.00 26.67 43 LYS B C 1
ATOM 1304 O O . LYS B 1 45 ? 3.017 6.112 2.155 1.00 27.20 43 LYS B O 1
ATOM 1310 N N . GLU B 1 46 ? 3.370 8.218 1.424 1.00 21.68 44 GLU B N 1
ATOM 1311 C CA . GLU B 1 46 ? 2.825 7.924 0.092 1.00 22.45 44 GLU B CA 1
ATOM 1312 C C . GLU B 1 46 ? 3.900 7.125 -0.680 1.00 22.98 44 GLU B C 1
ATOM 1313 O O . GLU B 1 46 ? 5.086 7.147 -0.322 1.00 21.79 44 GLU B O 1
ATOM 1319 N N . ARG B 1 47 ? 3.486 6.434 -1.743 1.00 18.28 45 ARG B N 1
ATOM 1320 C CA . ARG B 1 47 ? 4.407 5.672 -2.571 1.00 18.02 45 ARG B CA 1
ATOM 1321 C C . ARG B 1 47 ? 5.488 6.576 -3.090 1.00 21.32 45 ARG B C 1
ATOM 1322 O O . ARG B 1 47 ? 5.219 7.745 -3.411 1.00 20.03 45 ARG B O 1
ATOM 1330 N N A GLU B 1 48 ? 6.707 6.047 -3.196 0.50 17.66 46 GLU B N 1
ATOM 1331 N N B GLU B 1 48 ? 6.712 6.026 -3.159 0.50 18.01 46 GLU B N 1
ATOM 1332 C CA A GLU B 1 48 ? 7.877 6.770 -3.693 0.50 18.91 46 GLU B CA 1
ATOM 1333 C CA B GLU B 1 48 ? 7.965 6.673 -3.563 0.50 19.39 46 GLU B CA 1
ATOM 1334 C C A GLU B 1 48 ? 8.603 5.839 -4.660 0.50 19.82 46 GLU B C 1
ATOM 1335 C C B GLU B 1 48 ? 8.637 5.802 -4.647 0.50 19.88 46 GLU B C 1
ATOM 1336 O O A GLU B 1 48 ? 8.782 4.659 -4.376 0.50 17.46 46 GLU B O 1
ATOM 1337 O O B GLU B 1 48 ? 8.832 4.614 -4.416 0.50 17.27 46 GLU B O 1
ATOM 1348 N N . GLY B 1 49 ? 9.038 6.381 -5.777 1.00 17.78 47 GLY B N 1
ATOM 1349 C CA . GLY B 1 49 ? 9.766 5.602 -6.789 1.00 17.38 47 GLY B CA 1
ATOM 1350 C C . GLY B 1 49 ? 11.166 5.309 -6.265 1.00 21.14 47 GLY B C 1
ATOM 1351 O O . GLY B 1 49 ? 11.689 6.066 -5.450 1.00 23.16 47 GLY B O 1
ATOM 1352 N N . VAL B 1 50 ? 11.749 4.176 -6.647 1.00 16.48 48 VAL B N 1
ATOM 1353 C CA . VAL B 1 50 ? 13.100 3.812 -6.189 1.00 15.65 48 VAL B CA 1
ATOM 1354 C C . VAL B 1 50 ? 14.081 3.760 -7.360 1.00 18.73 48 VAL B C 1
ATOM 1355 O O . VAL B 1 50 ? 15.116 4.441 -7.354 1.00 18.36 48 VAL B O 1
ATOM 1359 N N . SER B 1 51 ? 13.764 2.943 -8.367 1.00 15.52 49 SER B N 1
ATOM 1360 C CA . SER B 1 51 ? 14.676 2.770 -9.500 1.00 15.58 49 SER B CA 1
ATOM 1361 C C . SER B 1 51 ? 13.951 2.242 -10.714 1.00 18.06 49 SER B C 1
ATOM 1362 O O . SER B 1 51 ? 12.832 1.720 -10.617 1.00 17.87 49 SER B O 1
ATOM 1365 N N . CYS B 1 52 ? 14.591 2.389 -11.857 1.00 17.07 50 CYS B N 1
ATOM 1366 C CA A CYS B 1 52 ? 14.043 1.977 -13.131 0.79 16.88 50 CYS B CA 1
ATOM 1367 C CA B CYS B 1 52 ? 14.057 1.878 -13.103 0.20 17.37 50 CYS B CA 1
ATOM 1368 C C . CYS B 1 52 ? 15.156 1.665 -14.102 1.00 22.32 50 CYS B C 1
ATOM 1369 O O . CYS B 1 52 ? 16.126 2.415 -14.138 1.00 21.70 50 CYS B O 1
ATOM 1374 N N . ILE B 1 53 ? 14.992 0.619 -14.896 1.00 19.05 51 ILE B N 1
ATOM 1375 C CA . ILE B 1 53 ? 15.919 0.278 -15.964 1.00 23.06 51 ILE B CA 1
ATOM 1376 C C . ILE B 1 53 ? 15.079 0.208 -17.233 1.00 26.10 51 ILE B C 1
ATOM 1377 O O . ILE B 1 53 ? 14.011 -0.404 -17.230 1.00 24.51 51 ILE B O 1
ATOM 1382 N N . THR B 1 54 ? 15.508 0.908 -18.279 1.00 23.66 52 THR B N 1
ATOM 1383 C CA . THR B 1 54 ? 14.774 0.893 -19.545 1.00 24.79 52 THR B CA 1
ATOM 1384 C C . THR B 1 54 ? 15.329 -0.249 -20.405 1.00 35.70 52 THR B C 1
ATOM 1385 O O . THR B 1 54 ? 16.545 -0.360 -20.545 1.00 37.66 52 THR B O 1
ATOM 1389 N N . ASN B 1 55 ? 14.449 -1.117 -20.950 1.00 36.17 53 ASN B N 1
ATOM 1390 C CA . ASN B 1 55 ? 14.901 -2.243 -21.778 1.00 41.01 53 ASN B CA 1
ATOM 1391 C C . ASN B 1 55 ? 15.720 -1.775 -22.973 1.00 48.74 53 ASN B C 1
ATOM 1392 O O . ASN B 1 55 ? 16.708 -2.420 -23.318 1.00 51.56 53 ASN B O 1
ATOM 1397 N N . PHE B 1 56 ? 15.310 -0.648 -23.587 1.00 46.58 54 PHE B N 1
ATOM 1398 C CA . PHE B 1 56 ? 16.023 0.016 -24.684 1.00 50.57 54 PHE B CA 1
ATOM 1399 C C . PHE B 1 56 ? 17.197 0.718 -24.002 1.00 57.82 54 PHE B C 1
ATOM 1400 O O . PHE B 1 56 ? 16.989 1.374 -22.979 1.00 56.59 54 PHE B O 1
ATOM 1408 N N . ASP B 1 57 ? 18.429 0.464 -24.475 1.00 58.69 55 ASP B N 1
ATOM 1409 C CA . ASP B 1 57 ? 19.710 1.013 -23.984 1.00 59.96 55 ASP B CA 1
ATOM 1410 C C . ASP B 1 57 ? 20.241 0.533 -22.621 1.00 64.58 55 ASP B C 1
ATOM 1411 O O . ASP B 1 57 ? 21.429 0.707 -22.337 1.00 67.30 55 ASP B O 1
ATOM 1416 N N . GLY B 1 58 ? 19.376 -0.050 -21.796 1.00 58.83 56 GLY B N 1
ATOM 1417 C CA . GLY B 1 58 ? 19.751 -0.532 -20.470 1.00 58.24 56 GLY B CA 1
ATOM 1418 C C . GLY B 1 58 ? 20.067 0.558 -19.461 1.00 60.05 56 GLY B C 1
ATOM 1419 O O . GLY B 1 58 ? 20.703 0.282 -18.440 1.00 60.99 56 GLY B O 1
ATOM 1420 N N . GLY B 1 59 ? 19.629 1.789 -19.752 1.00 40.15 57 GLY B N 1
ATOM 1421 C CA . GLY B 1 59 ? 19.824 2.968 -18.900 1.00 36.01 57 GLY B CA 1
ATOM 1422 C C . GLY B 1 59 ? 19.137 2.818 -17.566 1.00 33.27 57 GLY B C 1
ATOM 1423 O O . GLY B 1 59 ? 18.018 2.303 -17.517 1.00 31.98 57 GLY B O 1
ATOM 1424 N N . THR B 1 60 ? 19.811 3.245 -16.475 1.00 26.95 58 THR B N 1
ATOM 1425 C CA A THR B 1 60 ? 19.281 3.133 -15.116 0.50 24.41 58 THR B CA 1
ATOM 1426 C CA B THR B 1 60 ? 19.278 3.141 -15.100 0.50 23.90 58 THR B CA 1
ATOM 1427 C C . THR B 1 60 ? 19.002 4.497 -14.479 1.00 26.43 58 THR B C 1
ATOM 1428 O O . THR B 1 60 ? 19.827 5.409 -14.571 1.00 28.88 58 THR B O 1
ATOM 1435 N N . TYR B 1 61 ? 17.862 4.606 -13.783 1.00 20.82 59 TYR B N 1
ATOM 1436 C CA .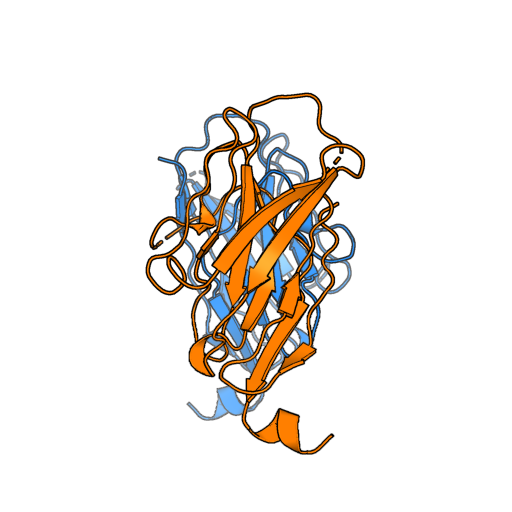 TYR B 1 61 ? 17.398 5.822 -13.134 1.00 19.08 59 TYR B CA 1
ATOM 1437 C C . TYR B 1 61 ? 17.107 5.535 -11.683 1.00 21.46 59 TYR B C 1
ATOM 1438 O O . TYR B 1 61 ? 16.575 4.480 -11.367 1.00 19.42 59 TYR B O 1
ATOM 1447 N N . TYR B 1 62 ? 17.503 6.439 -10.803 1.00 19.64 60 TYR B N 1
ATOM 1448 C CA . TYR B 1 62 ? 17.317 6.243 -9.359 1.00 18.37 60 TYR B CA 1
ATOM 1449 C C . TYR B 1 62 ? 16.709 7.440 -8.734 1.00 20.24 60 TYR B C 1
ATOM 1450 O O . TYR B 1 62 ? 17.088 8.546 -9.079 1.00 22.90 60 TYR B O 1
ATOM 1459 N N . ALA B 1 63 ? 15.860 7.241 -7.734 1.00 19.30 61 ALA B N 1
ATOM 1460 C CA . ALA B 1 63 ? 15.341 8.339 -6.936 1.00 19.51 61 ALA B CA 1
ATOM 1461 C C . ALA B 1 63 ? 16.545 8.985 -6.195 1.00 21.93 61 ALA B C 1
ATOM 1462 O O . ALA B 1 63 ? 17.506 8.291 -5.820 1.00 19.76 61 ALA B O 1
ATOM 1464 N N . ASP B 1 64 ? 16.490 10.292 -5.968 1.00 23.21 62 ASP B N 1
ATOM 1465 C CA . ASP B 1 64 ? 17.579 10.987 -5.267 1.00 26.85 62 ASP B CA 1
ATOM 1466 C C . ASP B 1 64 ? 17.904 10.396 -3.894 1.00 32.96 62 ASP B C 1
ATOM 1467 O O . ASP B 1 64 ? 19.076 10.351 -3.517 1.00 34.12 62 ASP B O 1
ATOM 1472 N N . SER B 1 65 ? 16.883 9.890 -3.176 1.00 28.02 63 SER B N 1
ATOM 1473 C CA . SER B 1 65 ? 17.066 9.298 -1.852 1.00 28.58 63 SER B CA 1
ATOM 1474 C C . SER B 1 65 ? 17.893 8.003 -1.854 1.00 29.84 63 SER B C 1
ATOM 1475 O O . SER B 1 65 ? 18.314 7.585 -0.787 1.00 30.90 63 SER B O 1
ATOM 1478 N N . VAL B 1 66 ? 18.111 7.351 -3.018 1.00 24.35 64 VAL B N 1
ATOM 1479 C CA . VAL B 1 66 ? 18.833 6.064 -3.059 1.00 23.21 64 VAL B CA 1
ATOM 1480 C C . VAL B 1 66 ? 19.986 5.992 -4.072 1.00 27.96 64 VAL B C 1
ATOM 1481 O O . VAL B 1 66 ? 20.673 4.961 -4.151 1.00 28.23 64 VAL B O 1
ATOM 1485 N N . LYS B 1 67 ? 20.192 7.066 -4.832 1.00 26.21 65 LYS B N 1
ATOM 1486 C CA . LYS B 1 67 ? 21.141 7.105 -5.945 1.00 29.45 65 LYS B CA 1
ATOM 1487 C C . LYS B 1 67 ? 22.563 6.608 -5.723 1.00 36.04 65 LYS B C 1
ATOM 1488 O O . LYS B 1 67 ? 23.135 5.977 -6.625 1.00 40.86 65 LYS B O 1
ATOM 1494 N N . SER B 1 68 ? 23.133 6.873 -4.563 1.00 28.24 66 SER B N 1
ATOM 1495 C CA . SER B 1 68 ? 24.519 6.443 -4.373 1.00 30.99 66 SER B CA 1
ATOM 1496 C C . SER B 1 68 ? 24.625 5.144 -3.594 1.00 31.49 66 SER B C 1
ATOM 1497 O O . SER B 1 68 ? 25.728 4.672 -3.365 1.00 35.88 66 SER B O 1
ATOM 1500 N N . ARG B 1 69 ? 23.503 4.585 -3.155 1.00 23.38 67 ARG B N 1
ATOM 1501 C CA . ARG B 1 69 ? 23.516 3.403 -2.304 1.00 22.42 67 ARG B CA 1
ATOM 1502 C C . ARG B 1 69 ? 22.967 2.192 -2.962 1.00 25.90 67 ARG B C 1
ATOM 1503 O O . ARG B 1 69 ? 23.307 1.076 -2.551 1.00 26.31 67 ARG B O 1
ATOM 1511 N N . PHE B 1 70 ? 22.045 2.380 -3.912 1.00 21.38 68 PHE B N 1
ATOM 1512 C CA . PHE B 1 70 ? 21.388 1.228 -4.529 1.00 20.74 68 PHE B CA 1
ATOM 1513 C C . PHE B 1 70 ? 21.883 1.039 -5.945 1.00 26.47 68 PHE B C 1
ATOM 1514 O O . PHE B 1 70 ? 22.131 2.018 -6.646 1.00 26.60 68 PHE B O 1
ATOM 1522 N N . THR B 1 71 ? 21.953 -0.221 -6.390 1.00 23.13 69 THR B N 1
ATOM 1523 C CA . THR B 1 71 ? 22.364 -0.551 -7.739 1.00 25.45 69 THR B CA 1
ATOM 1524 C C . THR B 1 71 ? 21.410 -1.544 -8.357 1.00 28.98 69 THR B C 1
ATOM 1525 O O . THR B 1 71 ? 21.095 -2.554 -7.755 1.00 27.95 69 THR B O 1
ATOM 1529 N N . MET B 1 72 ? 21.002 -1.282 -9.594 1.00 27.98 70 MET B N 1
ATOM 1530 C CA . MET B 1 72 ? 20.163 -2.197 -10.345 1.00 28.43 70 MET B CA 1
ATOM 1531 C C . MET B 1 72 ? 20.995 -2.913 -11.368 1.00 34.61 70 MET B C 1
ATOM 1532 O O . MET B 1 72 ? 21.928 -2.328 -11.923 1.00 36.75 70 MET B O 1
ATOM 1537 N N . SER B 1 73 ? 20.671 -4.174 -11.629 1.00 29.84 71 SER B N 1
ATOM 1538 C CA . SER B 1 73 ? 21.314 -4.979 -12.676 1.00 31.67 71 SER B CA 1
ATOM 1539 C C . SER B 1 73 ? 20.295 -5.965 -13.234 1.00 33.14 71 SER B C 1
ATOM 1540 O O . SER B 1 73 ? 19.190 -6.090 -12.693 1.00 30.64 71 SER B O 1
ATOM 1543 N N . ARG B 1 74 ? 20.634 -6.650 -14.314 1.00 44.11 72 ARG B N 1
ATOM 1544 C CA . ARG B 1 74 ? 19.713 -7.615 -14.881 1.00 44.49 72 ARG B CA 1
ATOM 1545 C C . ARG B 1 74 ? 20.405 -8.881 -15.353 1.00 52.06 72 ARG B C 1
ATOM 1546 O O . ARG B 1 74 ? 21.592 -8.855 -15.694 1.00 52.37 72 ARG B O 1
ATOM 1554 N N . ASP B 1 75 ? 19.666 -9.997 -15.303 1.00 51.34 73 ASP B N 1
ATOM 1555 C CA . ASP B 1 75 ? 20.092 -11.308 -15.792 1.00 55.74 73 ASP B CA 1
ATOM 1556 C C . ASP B 1 75 ? 19.126 -11.624 -16.933 1.00 61.90 73 ASP B C 1
ATOM 1557 O O . ASP B 1 75 ? 17.970 -11.992 -16.680 1.00 59.10 73 ASP B O 1
ATOM 1562 N N . ASN B 1 76 ? 19.549 -11.309 -18.174 1.00 63.14 74 ASN B N 1
ATOM 1563 C CA . ASN B 1 76 ? 18.767 -11.472 -19.408 1.00 66.79 74 ASN B CA 1
ATOM 1564 C C . ASN B 1 76 ? 18.207 -12.885 -19.592 1.00 75.34 74 ASN B C 1
ATOM 1565 O O . ASN B 1 76 ? 17.029 -13.027 -19.922 1.00 76.12 74 ASN B O 1
ATOM 1570 N N . ALA B 1 77 ? 19.053 -13.918 -19.367 1.00 74.49 75 ALA B N 1
ATOM 1571 C CA . ALA B 1 77 ? 18.728 -15.343 -19.507 1.00 77.67 75 ALA B CA 1
ATOM 1572 C C . ALA B 1 77 ? 17.503 -15.779 -18.703 1.00 79.25 75 ALA B C 1
ATOM 1573 O O . ALA B 1 77 ? 16.643 -16.486 -19.242 1.00 82.12 75 ALA B O 1
ATOM 1575 N N . LYS B 1 78 ? 17.424 -15.350 -17.429 1.00 69.93 76 LYS B N 1
ATOM 1576 C CA . LYS B 1 78 ? 16.335 -15.691 -16.509 1.00 67.37 76 LYS B CA 1
ATOM 1577 C C . LYS B 1 78 ? 15.273 -14.578 -16.350 1.00 64.07 76 LYS B C 1
ATOM 1578 O O . LYS B 1 78 ? 14.448 -14.649 -15.424 1.00 62.53 76 LYS B O 1
ATOM 1584 N N . ASN B 1 79 ? 15.290 -13.557 -17.259 1.00 55.71 77 ASN B N 1
ATOM 1585 C CA . ASN B 1 79 ? 14.341 -12.429 -17.292 1.00 51.55 77 ASN B CA 1
ATOM 1586 C C . ASN B 1 79 ? 14.157 -11.805 -15.909 1.00 48.39 77 ASN B C 1
ATOM 1587 O O . ASN B 1 79 ? 13.031 -11.579 -15.459 1.00 46.96 77 ASN B O 1
ATOM 1592 N N . THR B 1 80 ? 15.270 -11.567 -15.219 1.00 40.88 78 THR B N 1
ATOM 1593 C CA . THR B 1 80 ? 15.242 -11.045 -13.864 1.00 35.40 78 THR B CA 1
ATOM 1594 C C . THR B 1 80 ? 16.018 -9.751 -13.751 1.00 35.94 78 THR B C 1
ATOM 1595 O O . THR B 1 80 ? 17.062 -9.581 -14.398 1.00 35.82 78 THR B O 1
ATOM 1599 N N . VAL B 1 81 ? 15.498 -8.838 -12.926 1.00 28.27 79 VAL B N 1
ATOM 1600 C CA . VAL B 1 81 ? 16.182 -7.597 -12.593 1.00 26.37 79 VAL B CA 1
ATOM 1601 C C . VAL B 1 81 ? 16.455 -7.629 -11.118 1.00 27.16 79 VAL B C 1
ATOM 1602 O O . VAL B 1 81 ? 15.678 -8.227 -10.360 1.00 26.85 79 VAL B O 1
ATOM 1606 N N . TYR B 1 82 ? 17.571 -7.042 -10.707 1.00 21.55 80 TYR B N 1
ATOM 1607 C CA . TYR B 1 82 ? 17.983 -7.082 -9.309 1.00 19.54 80 TYR B CA 1
ATOM 1608 C C . TYR B 1 82 ? 18.205 -5.694 -8.798 1.00 23.33 80 TYR B C 1
ATOM 1609 O O . TYR B 1 82 ? 18.723 -4.848 -9.534 1.00 25.09 80 TYR B O 1
ATOM 1618 N N . LEU B 1 83 ? 17.805 -5.464 -7.549 1.00 20.21 81 LEU B N 1
ATOM 1619 C CA . LEU B 1 83 ? 18.054 -4.225 -6.827 1.00 18.92 81 LEU B CA 1
ATOM 1620 C C . LEU B 1 83 ? 18.958 -4.585 -5.647 1.00 20.58 81 LEU B C 1
ATOM 1621 O O . LEU B 1 83 ? 18.527 -5.262 -4.721 1.00 20.51 81 LEU B O 1
ATOM 1626 N N . GLN B 1 84 ? 20.225 -4.202 -5.741 1.00 14.10 82 GLN B N 1
ATOM 1627 C CA . GLN B 1 84 ? 21.204 -4.413 -4.685 1.00 16.23 82 GLN B CA 1
ATOM 1628 C C . GLN B 1 84 ? 21.118 -3.187 -3.799 1.00 20.02 82 GLN B C 1
ATOM 1629 O O . GLN B 1 84 ? 21.386 -2.075 -4.244 1.00 20.26 82 GLN B O 1
ATOM 1635 N N . MET B 1 85 ? 20.736 -3.387 -2.554 1.00 17.84 83 MET B N 1
ATOM 1636 C CA . MET B 1 85 ? 20.620 -2.294 -1.614 1.00 19.04 83 MET B CA 1
ATOM 1637 C C . MET B 1 85 ? 21.758 -2.396 -0.652 1.00 25.83 83 MET B C 1
ATOM 1638 O O . MET B 1 85 ? 21.998 -3.471 -0.106 1.00 25.87 83 MET B O 1
ATOM 1643 N N . ASN B 1 86 ? 22.484 -1.295 -0.459 1.00 20.38 84 ASN B N 1
ATOM 1644 C CA . ASN B 1 86 ? 23.604 -1.262 0.459 1.00 19.21 84 ASN B CA 1
ATOM 1645 C C . ASN B 1 86 ? 23.495 -0.044 1.338 1.00 22.35 84 ASN B C 1
ATOM 1646 O O . ASN B 1 86 ? 22.699 0.854 1.034 1.00 21.59 84 ASN B O 1
ATOM 1651 N N . SER B 1 87 ? 24.307 0.005 2.439 1.00 18.78 85 SER B N 1
ATOM 1652 C CA . SER B 1 87 ? 24.291 1.132 3.388 1.00 17.22 85 SER B CA 1
ATOM 1653 C C . SER B 1 87 ? 22.832 1.456 3.748 1.00 21.18 85 SER B C 1
ATOM 1654 O O . SER B 1 87 ? 22.406 2.611 3.760 1.00 19.75 85 SER B O 1
ATOM 1657 N N . LEU B 1 88 ? 22.077 0.412 4.031 1.00 19.18 86 LEU B N 1
ATOM 1658 C CA . LEU B 1 88 ? 20.657 0.549 4.346 1.00 18.33 86 LEU B CA 1
ATOM 1659 C C . LEU B 1 88 ? 20.410 1.410 5.568 1.00 21.79 86 LEU B C 1
ATOM 1660 O O . LEU B 1 88 ? 21.191 1.362 6.520 1.00 20.38 86 LEU B O 1
ATOM 1665 N N . LYS B 1 89 ? 19.387 2.267 5.495 1.00 19.76 87 LYS B N 1
ATOM 1666 C CA . LYS B 1 89 ? 19.036 3.185 6.586 1.00 20.72 87 LYS B CA 1
ATOM 1667 C C . LYS B 1 89 ? 17.634 2.848 7.090 1.00 23.19 87 LYS B C 1
ATOM 1668 O O . LYS B 1 89 ? 16.804 2.367 6.299 1.00 19.74 87 LYS B O 1
ATOM 1674 N N . PRO B 1 90 ? 17.291 3.178 8.360 1.00 21.97 88 PRO B N 1
ATOM 1675 C CA . PRO B 1 90 ? 15.918 2.927 8.830 1.00 21.57 88 PRO B CA 1
ATOM 1676 C C . PRO B 1 90 ? 14.857 3.524 7.902 1.00 25.07 88 PRO B C 1
ATOM 1677 O O . PRO B 1 90 ? 13.844 2.882 7.670 1.00 23.37 88 PRO B O 1
ATOM 1681 N N . GLU B 1 91 ? 15.136 4.695 7.284 1.00 23.22 89 GLU B N 1
ATOM 1682 C CA . GLU B 1 91 ? 14.184 5.334 6.366 1.00 24.48 89 GLU B CA 1
ATOM 1683 C C . GLU B 1 91 ? 13.935 4.532 5.082 1.00 27.80 89 GLU B C 1
ATOM 1684 O O . GLU B 1 91 ? 12.985 4.830 4.364 1.00 27.69 89 GLU B O 1
ATOM 1690 N N . ASP B 1 92 ? 14.779 3.516 4.799 1.00 19.95 90 ASP B N 1
ATOM 1691 C CA . ASP B 1 92 ? 14.549 2.632 3.655 1.00 17.88 90 ASP B CA 1
ATOM 1692 C C . ASP B 1 92 ? 13.490 1.577 3.970 1.00 19.58 90 ASP B C 1
ATOM 1693 O O . ASP B 1 92 ? 13.118 0.826 3.073 1.00 19.20 90 ASP B O 1
ATOM 1698 N N . THR B 1 93 ? 13.041 1.476 5.231 1.00 17.26 91 THR B N 1
ATOM 1699 C CA . THR B 1 93 ? 12.019 0.495 5.606 1.00 17.66 91 THR B CA 1
ATOM 1700 C C . THR B 1 93 ? 10.728 0.732 4.827 1.00 19.62 91 THR B C 1
ATOM 1701 O O . THR B 1 93 ? 10.139 1.819 4.927 1.00 18.12 91 THR B O 1
ATOM 1705 N N . ALA B 1 94 ? 10.254 -0.301 4.104 1.00 17.24 92 ALA B N 1
ATOM 1706 C CA . ALA B 1 94 ? 9.044 -0.179 3.286 1.00 17.17 92 ALA B CA 1
ATOM 1707 C C . ALA B 1 94 ? 8.712 -1.491 2.646 1.00 17.13 92 ALA B C 1
ATOM 1708 O O . ALA B 1 94 ? 9.532 -2.406 2.616 1.00 17.63 92 ALA B O 1
ATOM 1710 N N . VAL B 1 95 ? 7.525 -1.555 2.054 1.00 14.94 93 VAL B N 1
ATOM 1711 C CA . VAL B 1 95 ? 7.182 -2.625 1.129 1.00 14.75 93 VAL B CA 1
ATOM 1712 C C . VAL B 1 95 ? 7.761 -2.149 -0.225 1.00 18.44 93 VAL B C 1
ATOM 1713 O O . VAL B 1 95 ? 7.453 -1.039 -0.653 1.00 19.62 93 VAL B O 1
ATOM 1717 N N . TYR B 1 96 ? 8.590 -2.977 -0.881 1.00 15.40 94 TYR B N 1
ATOM 1718 C CA . TYR B 1 96 ? 9.160 -2.645 -2.187 1.00 13.64 94 TYR B CA 1
ATOM 1719 C C . TYR B 1 96 ? 8.401 -3.433 -3.195 1.00 16.44 94 TYR B C 1
ATOM 1720 O O . TYR B 1 96 ? 8.312 -4.652 -3.077 1.00 18.25 94 TYR B O 1
ATOM 1729 N N . TYR B 1 97 ? 7.868 -2.745 -4.197 1.00 14.34 95 TYR B N 1
ATOM 1730 C CA . TYR B 1 97 ? 7.075 -3.386 -5.238 1.00 14.25 95 TYR B CA 1
ATOM 1731 C C . TYR B 1 97 ? 7.760 -3.413 -6.571 1.00 16.46 95 TYR B C 1
ATOM 1732 O O . TYR B 1 97 ? 8.310 -2.397 -6.997 1.00 17.12 95 TYR B O 1
ATOM 1741 N N . CYS B 1 98 ? 7.726 -4.544 -7.245 1.00 15.60 96 CYS B N 1
ATOM 1742 C CA A CYS B 1 98 ? 8.298 -4.541 -8.569 0.49 18.46 96 CYS B CA 1
ATOM 1743 C CA B CYS B 1 98 ? 8.228 -4.711 -8.620 0.51 16.57 96 CYS B CA 1
ATOM 1744 C C . CYS B 1 98 ? 7.248 -3.973 -9.503 1.00 19.98 96 CYS B C 1
ATOM 1745 O O . CYS B 1 98 ? 6.048 -4.165 -9.308 1.00 21.38 96 CYS B O 1
ATOM 1750 N N . ALA B 1 99 ? 7.702 -3.238 -10.493 1.00 17.36 97 ALA B N 1
ATOM 1751 C CA . ALA B 1 99 ? 6.781 -2.580 -11.414 1.00 17.03 97 ALA B CA 1
ATOM 1752 C C . ALA B 1 99 ? 7.358 -2.565 -12.797 1.00 19.39 97 ALA B C 1
ATOM 1753 O O . ALA B 1 99 ? 8.576 -2.678 -12.975 1.00 18.53 97 ALA B O 1
ATOM 1755 N N . ALA B 1 100 ? 6.488 -2.451 -13.790 1.00 17.99 98 ALA B N 1
ATOM 1756 C CA . ALA B 1 100 ? 6.942 -2.337 -15.174 1.00 17.03 98 ALA B CA 1
ATOM 1757 C C . ALA B 1 100 ? 6.010 -1.411 -15.929 1.00 19.21 98 ALA B C 1
ATOM 1758 O O . ALA B 1 100 ? 4.820 -1.428 -15.681 1.00 18.62 98 ALA B O 1
ATOM 1760 N N . ASP B 1 101 ? 6.521 -0.620 -16.851 1.00 17.26 99 ASP B N 1
ATOM 1761 C CA . ASP B 1 101 ? 5.641 0.194 -17.670 1.00 18.09 99 ASP B CA 1
ATOM 1762 C C . ASP B 1 101 ? 6.214 0.322 -19.059 1.00 20.34 99 ASP B C 1
ATOM 1763 O O . ASP B 1 101 ? 7.294 -0.189 -19.303 1.00 19.63 99 ASP B O 1
ATOM 1768 N N . LYS B 1 102 ? 5.499 0.970 -19.948 1.00 17.87 100 LYS B N 1
ATOM 1769 C CA . LYS B 1 102 ? 5.896 1.106 -21.335 1.00 20.57 100 LYS B CA 1
ATOM 1770 C C . LYS B 1 102 ? 6.981 2.182 -21.538 1.00 25.40 100 LYS B C 1
ATOM 1771 O O . LYS B 1 102 ? 6.732 3.182 -22.194 1.00 26.55 100 LYS B O 1
ATOM 1777 N N . GLY B 1 103 ? 8.174 1.945 -20.978 1.00 22.16 101 GLY B N 1
ATOM 1778 C CA . GLY B 1 103 ? 9.332 2.837 -21.122 1.00 22.14 101 GLY B CA 1
ATOM 1779 C C . GLY B 1 103 ? 9.201 4.190 -20.470 1.00 25.07 101 GLY B C 1
ATOM 1780 O O . GLY B 1 103 ? 9.966 5.103 -20.781 1.00 24.70 101 GLY B O 1
ATOM 1781 N N . LEU B 1 104 ? 8.291 4.312 -19.502 1.00 20.92 102 LEU B N 1
ATOM 1782 C CA . LEU B 1 104 ? 8.035 5.588 -18.861 1.00 21.09 102 LEU B CA 1
ATOM 1783 C C . LEU B 1 104 ? 8.767 5.825 -17.552 1.00 24.62 102 LEU B C 1
ATOM 1784 O O . LEU B 1 104 ? 9.023 6.988 -17.232 1.00 25.17 102 LEU B O 1
ATOM 1789 N N . CYS B 1 105 ? 9.047 4.734 -16.756 1.00 19.39 103 CYS B N 1
ATOM 1790 C CA A CYS B 1 105 ? 9.643 4.858 -15.415 0.79 19.92 103 CYS B CA 1
ATOM 1791 C CA B CYS B 1 105 ? 9.646 4.862 -15.420 0.20 19.30 103 CYS B CA 1
ATOM 1792 C C . CYS B 1 105 ? 8.715 5.784 -14.599 1.00 22.08 103 CYS B C 1
ATOM 1793 O O . CYS B 1 105 ? 9.182 6.581 -13.790 1.00 20.80 103 CYS B O 1
ATOM 1798 N N . SER B 1 106 ? 7.382 5.699 -14.861 1.00 18.13 104 SER B N 1
ATOM 1799 C CA . SER B 1 106 ? 6.372 6.584 -14.254 1.00 18.05 104 SER B CA 1
ATOM 1800 C C . SER B 1 106 ? 6.377 6.688 -12.753 1.00 20.50 104 SER B C 1
ATOM 1801 O O . SER B 1 106 ? 6.078 7.763 -12.230 1.00 21.88 104 SER B O 1
ATOM 1804 N N . TRP B 1 107 ? 6.722 5.604 -12.052 1.00 18.00 105 TRP B N 1
ATOM 1805 C CA . TRP B 1 107 ? 6.778 5.625 -10.580 1.00 18.85 105 TRP B CA 1
ATOM 1806 C C . TRP B 1 107 ? 7.919 6.526 -10.053 1.00 23.36 105 TRP B C 1
ATOM 1807 O O . TRP B 1 107 ? 7.932 6.828 -8.858 1.00 22.16 105 TRP B O 1
ATOM 1818 N N . LEU B 1 108 ? 8.815 7.030 -10.953 1.00 20.95 106 LEU B N 1
ATOM 1819 C CA . LEU B 1 108 ? 9.889 7.943 -10.556 1.00 22.06 106 LEU B CA 1
ATOM 1820 C C . LEU B 1 108 ? 9.496 9.410 -10.695 1.00 28.93 106 LEU B C 1
ATOM 1821 O O . LEU B 1 108 ? 10.264 10.291 -10.295 1.00 30.72 106 LEU B O 1
ATOM 1826 N N . ARG B 1 109 ? 8.324 9.695 -11.276 1.00 24.61 107 ARG B N 1
ATOM 1827 C CA . ARG B 1 109 ? 7.820 11.071 -11.347 1.00 28.14 107 ARG B CA 1
ATOM 1828 C C . ARG B 1 109 ? 7.438 11.442 -9.892 1.00 37.46 107 ARG B C 1
ATOM 1829 O O . ARG B 1 109 ? 7.131 10.553 -9.092 1.00 38.95 107 ARG B O 1
ATOM 1837 N N . ALA B 1 110 ? 7.468 12.726 -9.546 1.00 40.79 108 ALA B N 1
ATOM 1838 C CA . ALA B 1 110 ? 7.113 13.197 -8.199 1.00 81.59 108 ALA B CA 1
ATOM 1839 C C . ALA B 1 110 ? 6.237 14.449 -8.249 1.00 111.46 108 ALA B C 1
ATOM 1840 O O . ALA B 1 110 ? 5.031 14.376 -8.017 1.00 74.85 108 ALA B O 1
ATOM 1842 N N . LYS B 1 113 ? -0.304 12.334 -8.317 1.00 65.44 111 LYS B N 1
ATOM 1843 C CA . LYS B 1 113 ? 0.088 11.967 -9.680 1.00 60.71 111 LYS B CA 1
ATOM 1844 C C . LYS B 1 113 ? -0.208 10.501 -10.041 1.00 60.14 111 LYS B C 1
ATOM 1845 O O . LYS B 1 113 ? -0.163 9.623 -9.166 1.00 60.90 111 LYS B O 1
ATOM 1851 N N . VAL B 1 114 ? -0.516 10.251 -11.340 1.00 51.45 112 VAL B N 1
ATOM 1852 C CA . VAL B 1 114 ? -0.838 8.921 -11.872 1.00 47.98 112 VAL B CA 1
ATOM 1853 C C . VAL B 1 114 ? 0.384 8.089 -12.221 1.00 44.96 112 VAL B C 1
ATOM 1854 O O . VAL B 1 114 ? 1.339 8.593 -12.813 1.00 40.61 112 VAL B O 1
ATOM 1858 N N . THR B 1 115 ? 0.348 6.800 -11.866 1.00 27.47 113 THR B N 1
ATOM 1859 C CA . THR B 1 115 ? 1.462 5.927 -12.209 1.00 25.28 113 THR B CA 1
ATOM 1860 C C . THR B 1 115 ? 0.978 4.925 -13.211 1.00 26.46 113 THR B C 1
ATOM 1861 O O . THR B 1 115 ? -0.203 4.602 -13.190 1.00 25.22 113 THR B O 1
ATOM 1865 N N . PHE B 1 116 ? 1.812 4.598 -14.205 1.00 20.35 114 PHE B N 1
ATOM 1866 C CA . PHE B 1 116 ? 1.399 3.721 -15.283 1.00 20.08 114 PHE B CA 1
ATOM 1867 C C . PHE B 1 116 ? 2.054 2.365 -15.192 1.00 25.67 114 PHE B C 1
ATOM 1868 O O . PHE B 1 116 ? 3.090 2.234 -14.552 1.00 25.07 114 PHE B O 1
ATOM 1876 N N . GLY B 1 117 ? 1.483 1.414 -15.937 1.00 24.08 115 GLY B N 1
ATOM 1877 C CA . GLY B 1 117 ? 2.019 0.085 -16.110 1.00 22.24 115 GLY B CA 1
ATOM 1878 C C . GLY B 1 117 ? 1.389 -0.939 -15.218 1.00 24.38 115 GLY B C 1
ATOM 1879 O O . GLY B 1 117 ? 0.159 -0.991 -15.108 1.00 23.56 115 GLY B O 1
ATOM 1880 N N . SER B 1 118 ? 2.252 -1.732 -14.560 1.00 17.97 116 SER B N 1
ATOM 1881 C CA . SER B 1 118 ? 1.845 -2.855 -13.729 1.00 18.36 116 SER B CA 1
ATOM 1882 C C . SER B 1 118 ? 2.388 -2.751 -12.334 1.00 22.93 116 SER B C 1
ATOM 1883 O O . SER B 1 118 ? 3.569 -2.451 -12.193 1.00 22.42 116 SER B O 1
ATOM 1886 N N . TRP B 1 119 ? 1.504 -2.907 -11.310 1.00 19.31 117 TRP B N 1
ATOM 1887 C CA . TRP B 1 119 ? 1.855 -2.853 -9.873 1.00 17.41 117 TRP B CA 1
ATOM 1888 C C . TRP B 1 119 ? 2.025 -4.315 -9.444 1.00 22.30 117 TRP B C 1
ATOM 1889 O O . TRP B 1 119 ? 1.030 -4.995 -9.178 1.00 20.78 117 TRP B O 1
ATOM 1900 N N . GLY B 1 120 ? 3.267 -4.795 -9.462 1.00 21.08 118 GLY B N 1
ATOM 1901 C CA . GLY B 1 120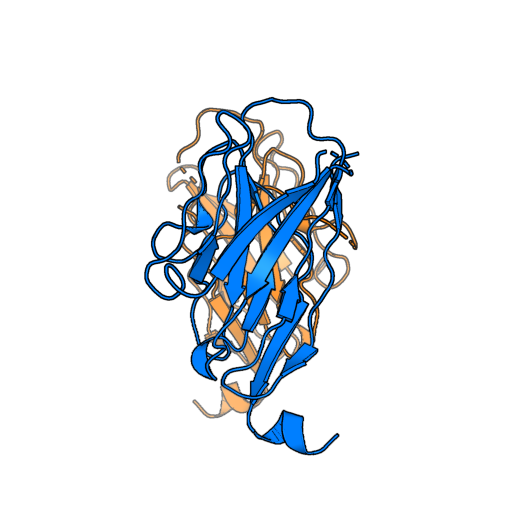 ? 3.591 -6.195 -9.196 1.00 19.90 118 GLY B CA 1
ATOM 1902 C C . GLY B 1 120 ? 3.614 -6.573 -7.729 1.00 20.80 118 GLY B C 1
ATOM 1903 O O . GLY B 1 120 ? 3.011 -5.900 -6.873 1.00 19.67 118 GLY B O 1
ATOM 1904 N N . GLN B 1 121 ? 4.261 -7.695 -7.449 1.00 19.29 119 GLN B N 1
ATOM 1905 C CA . GLN B 1 121 ? 4.387 -8.210 -6.079 1.00 20.55 119 GLN B CA 1
ATOM 1906 C C . GLN B 1 121 ? 5.275 -7.338 -5.235 1.00 21.89 119 GLN B C 1
ATOM 1907 O O . GLN B 1 121 ? 6.162 -6.650 -5.742 1.00 20.52 119 GLN B O 1
ATOM 1913 N N . GLY B 1 122 ? 4.986 -7.336 -3.959 1.00 19.11 120 GLY B N 1
ATOM 1914 C CA . GLY B 1 122 ? 5.741 -6.568 -2.990 1.00 17.15 120 GLY B CA 1
ATOM 1915 C C . GLY B 1 122 ? 6.559 -7.461 -2.107 1.00 19.88 120 GLY B C 1
ATOM 1916 O O . GLY B 1 122 ? 6.340 -8.680 -2.031 1.00 19.02 120 GLY B O 1
ATOM 1917 N N . THR B 1 123 ? 7.533 -6.853 -1.478 1.00 17.03 121 THR B N 1
ATOM 1918 C CA . THR B 1 123 ? 8.386 -7.529 -0.541 1.00 18.05 121 THR B CA 1
ATOM 1919 C C . THR B 1 123 ? 8.772 -6.573 0.562 1.00 20.57 121 THR B C 1
ATOM 1920 O O . THR B 1 123 ? 9.177 -5.441 0.286 1.00 18.48 121 THR B O 1
ATOM 1924 N N . GLN B 1 124 ? 8.675 -7.033 1.810 1.00 18.15 122 GLN B N 1
ATOM 1925 C CA . GLN B 1 124 ? 8.981 -6.172 2.937 1.00 17.86 122 GLN B CA 1
ATOM 1926 C C . GLN B 1 124 ? 10.466 -6.080 3.164 1.00 21.31 122 GLN B C 1
ATOM 1927 O O . GLN B 1 124 ? 11.150 -7.093 3.223 1.00 21.95 122 GLN B O 1
ATOM 1933 N N . VAL B 1 125 ? 10.958 -4.865 3.325 1.00 18.08 123 VAL B N 1
ATOM 1934 C CA . VAL B 1 125 ? 12.349 -4.591 3.683 1.00 17.20 123 VAL B CA 1
ATOM 1935 C C . VAL B 1 125 ? 12.315 -3.757 4.957 1.00 19.26 123 VAL B C 1
ATOM 1936 O O . VAL B 1 125 ? 11.739 -2.657 4.948 1.00 19.32 123 VAL B O 1
ATOM 1940 N N . THR B 1 126 ? 12.852 -4.296 6.060 1.00 17.98 124 THR B N 1
ATOM 1941 C CA . THR B 1 126 ? 12.887 -3.573 7.340 1.00 17.19 124 THR B CA 1
ATOM 1942 C C . THR B 1 126 ? 14.316 -3.375 7.740 1.00 20.97 124 THR B C 1
ATOM 1943 O O . THR B 1 126 ? 15.087 -4.329 7.801 1.00 21.40 124 THR B O 1
ATOM 1947 N N . VAL B 1 127 ? 14.667 -2.143 8.032 1.00 14.37 125 VAL B N 1
ATOM 1948 C CA . VAL B 1 127 ? 16.043 -1.804 8.423 1.00 14.70 125 VAL B CA 1
ATOM 1949 C C . VAL B 1 127 ? 15.915 -1.297 9.831 1.00 22.08 125 VAL B C 1
ATOM 1950 O O . VAL B 1 127 ? 15.361 -0.217 10.065 1.00 21.97 125 VAL B O 1
ATOM 1954 N N . SER B 1 128 ? 16.390 -2.076 10.779 1.00 20.31 126 SER B N 1
ATOM 1955 C CA . SER B 1 128 ? 16.191 -1.739 12.177 1.00 22.19 126 SER B CA 1
ATOM 1956 C C . SER B 1 128 ? 17.220 -2.375 13.061 1.00 27.61 126 SER B C 1
ATOM 1957 O O . SER B 1 128 ? 17.699 -3.462 12.759 1.00 27.02 126 SER B O 1
ATOM 1960 N N . SER B 1 129 ? 17.453 -1.767 14.229 1.00 28.85 127 SER B N 1
ATOM 1961 C CA . SER B 1 129 ? 18.304 -2.328 15.289 1.00 30.94 127 SER B CA 1
ATOM 1962 C C . SER B 1 129 ? 17.690 -3.646 15.805 1.00 34.68 127 SER B C 1
ATOM 1963 O O . SER B 1 129 ? 18.409 -4.468 16.374 1.00 36.03 127 SER B O 1
ATOM 1966 N N . ALA B 1 130 ? 16.357 -3.847 15.603 1.00 30.57 128 ALA B N 1
ATOM 1967 C CA . ALA B 1 130 ? 15.659 -5.080 15.996 1.00 31.35 128 ALA B CA 1
ATOM 1968 C C . ALA B 1 130 ? 16.287 -6.296 15.292 1.00 35.26 128 ALA B C 1
ATOM 1969 O O . ALA B 1 130 ? 16.305 -7.374 15.874 1.00 37.03 128 ALA B O 1
ATOM 1971 N N . ALA B 1 131 ? 16.863 -6.103 14.081 1.00 28.83 129 ALA B N 1
ATOM 1972 C CA . ALA B 1 131 ? 17.522 -7.149 13.291 1.00 29.77 129 ALA B CA 1
ATOM 1973 C C . ALA B 1 131 ? 18.705 -7.808 13.996 1.00 36.37 129 ALA B C 1
ATOM 1974 O O . ALA B 1 131 ? 19.002 -8.968 13.706 1.00 38.39 129 ALA B O 1
ATOM 1976 N N . ALA B 1 132 ? 19.376 -7.091 14.908 1.00 34.14 130 ALA B N 1
ATOM 1977 C CA . ALA B 1 132 ? 20.536 -7.622 15.645 1.00 38.04 130 ALA B CA 1
ATOM 1978 C C . ALA B 1 132 ? 20.118 -8.626 16.735 1.00 42.67 130 ALA B C 1
ATOM 1979 O O . ALA B 1 132 ? 20.985 -9.267 17.332 1.00 45.38 130 ALA B O 1
ATOM 1981 N N . LEU B 1 133 ? 18.793 -8.771 16.987 1.00 38.15 131 LEU B N 1
ATOM 1982 C CA . LEU B 1 133 ? 18.220 -9.655 18.024 1.00 37.81 131 LEU B CA 1
ATOM 1983 C C . LEU B 1 133 ? 17.857 -11.103 17.543 1.00 44.99 131 LEU B C 1
ATOM 1984 O O . LEU B 1 133 ? 17.041 -11.809 18.167 1.00 43.73 131 LEU B O 1
ATOM 1989 N N . GLU B 1 134 ? 18.535 -11.528 16.442 1.00 44.33 132 GLU B N 1
ATOM 1990 C CA . GLU B 1 134 ? 18.522 -12.835 15.757 1.00 78.66 132 GLU B CA 1
ATOM 1991 C C . GLU B 1 134 ? 17.368 -13.119 14.803 1.00 103.93 132 GLU B C 1
ATOM 1992 O O . GLU B 1 134 ? 17.585 -13.683 13.730 1.00 65.83 132 GLU B O 1
#